Protein AF-0000000066324690 (afdb_homodimer)

Foldseek 3Di:
DVVLLVQLVVLLVVLVVQVVCLVPVCVPPFDPVLSVLLVVLSVLSNVLSVVSVVLVVVCVVQPPDVLSVVLNVLSVVLNCQQSVLSNVCSVVVPCVSVVSNVVSVVSNVVSVVSVVVCVVPRD/DVVLLVQLVVLLVVLVVQLVCLVPVCVVPFDPVLSVLLVVLSVLSNVLSVVSVVLVVVCVVQPPDVLSVVLNVLSVVLNCQQSVLSVVCSVVVPCVSVVSNVVSVVSNVVSVVSVVVCVVPRD

Solvent-accessible surface area (backbone atoms only — not comparable to full-atom values): 11685 Å² total; per-residue (Å²): 69,64,67,35,42,36,51,14,27,51,37,37,31,48,24,52,51,52,42,49,39,46,67,67,66,37,54,90,71,54,61,67,73,34,51,51,40,32,49,52,18,31,50,55,28,33,55,48,14,55,44,24,38,52,40,15,55,47,35,57,73,45,67,89,50,63,59,45,55,50,21,40,52,31,35,51,50,11,37,51,34,23,22,45,27,28,46,53,24,36,78,68,66,46,68,75,39,57,70,44,25,59,58,8,50,49,28,38,53,52,17,53,51,39,47,54,52,49,46,71,72,73,104,74,69,67,36,41,51,51,14,51,52,39,35,53,46,24,52,53,51,40,49,39,46,66,66,67,36,56,91,70,53,60,67,72,35,52,50,40,33,49,51,17,30,50,55,27,34,56,48,14,55,44,25,39,53,38,17,54,48,36,55,72,43,69,88,49,62,61,46,56,50,23,40,52,33,35,53,49,11,38,50,34,23,22,45,28,28,44,51,23,36,77,68,67,46,67,75,40,57,70,43,26,59,57,8,50,49,28,39,39,52,17,28,50,41,47,31,51,48,42,68,74,72,94

Radius of gyration: 18.25 Å; Cα contacts (8 Å, |Δi|>4): 338; chains: 2; bounding box: 44×53×44 Å

Structure (mmCIF, N/CA/C/O backbone):
data_AF-0000000066324690-model_v1
#
loop_
_entity.id
_entity.type
_entity.pdbx_description
1 polymer 'UPF0382 membrane protein YwdK'
#
loop_
_atom_site.group_PDB
_atom_site.id
_atom_site.type_symbol
_atom_site.label_atom_id
_atom_site.label_alt_id
_atom_site.label_comp_id
_atom_site.label_asym_id
_atom_site.label_entity_id
_atom_site.label_seq_id
_atom_site.pdbx_PDB_ins_code
_atom_site.Cartn_x
_atom_site.Cartn_y
_atom_site.Cartn_z
_atom_site.occupancy
_atom_site.B_iso_or_equiv
_atom_site.auth_seq_id
_atom_site.auth_comp_id
_atom_site.auth_asy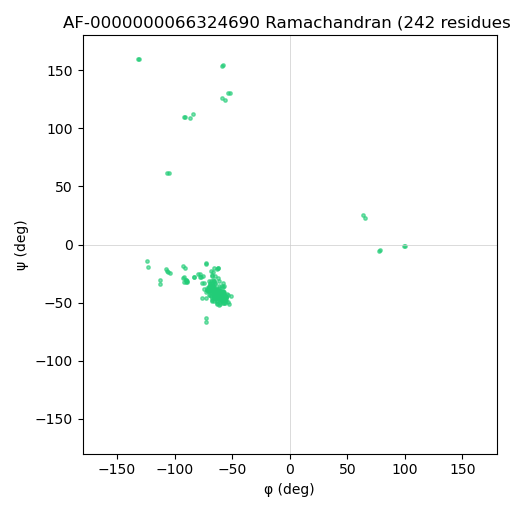m_id
_atom_site.auth_atom_id
_atom_site.pdbx_PDB_model_num
ATOM 1 N N . MET A 1 1 ? -1.764 -16.609 -9.453 1 83.69 1 MET A N 1
ATOM 2 C CA . MET A 1 1 ? -2.947 -16.25 -10.234 1 83.69 1 MET A CA 1
ATOM 3 C C . MET A 1 1 ? -2.885 -14.805 -10.68 1 83.69 1 MET A C 1
ATOM 5 O O . MET A 1 1 ? -2.676 -13.906 -9.867 1 83.69 1 MET A O 1
ATOM 9 N N . LYS A 1 2 ? -3.082 -14.555 -11.844 1 93.69 2 LYS A N 1
ATOM 10 C CA . LYS A 1 2 ? -2.973 -13.281 -12.555 1 93.69 2 LYS A CA 1
ATOM 11 C C . LYS A 1 2 ? -3.998 -12.273 -12.039 1 93.69 2 LYS A C 1
ATOM 13 O O . LYS A 1 2 ? -3.688 -11.094 -11.875 1 93.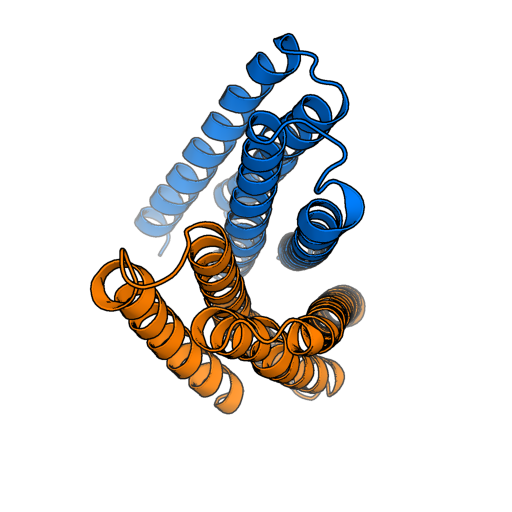69 2 LYS A O 1
ATOM 18 N N . VAL A 1 3 ? -5.211 -12.734 -11.797 1 96.5 3 VAL A N 1
ATOM 19 C CA . VAL A 1 3 ? -6.32 -11.844 -11.469 1 96.5 3 VAL A CA 1
ATOM 20 C C . VAL A 1 3 ? -6.039 -11.148 -10.141 1 96.5 3 VAL A C 1
ATOM 22 O O . VAL A 1 3 ? -6.309 -9.953 -9.992 1 96.5 3 VAL A O 1
ATOM 25 N N . PHE A 1 4 ? -5.461 -11.82 -9.203 1 97.62 4 PHE A N 1
ATOM 26 C CA . PHE A 1 4 ? -5.242 -11.227 -7.887 1 97.62 4 PHE A CA 1
ATOM 27 C C . PHE A 1 4 ? -4.02 -10.32 -7.898 1 97.62 4 PHE A C 1
ATOM 29 O O . PHE A 1 4 ? -3.922 -9.391 -7.094 1 97.62 4 PHE A O 1
ATOM 36 N N . ILE A 1 5 ? -3.059 -10.531 -8.773 1 97.44 5 ILE A N 1
ATOM 37 C CA . ILE A 1 5 ? -1.982 -9.562 -8.969 1 97.44 5 ILE A CA 1
ATOM 38 C C . ILE A 1 5 ? -2.553 -8.258 -9.508 1 97.44 5 ILE A C 1
ATOM 40 O O . ILE A 1 5 ? -2.236 -7.18 -9.008 1 97.44 5 ILE A O 1
ATOM 44 N N . ILE A 1 6 ? -3.41 -8.367 -10.438 1 98.31 6 ILE A N 1
ATOM 45 C CA . ILE A 1 6 ? -4.008 -7.199 -11.078 1 98.31 6 ILE A CA 1
ATOM 46 C C . ILE A 1 6 ? -4.895 -6.461 -10.07 1 98.31 6 ILE A C 1
ATOM 48 O O . ILE A 1 6 ? -4.793 -5.242 -9.922 1 98.31 6 ILE A O 1
ATOM 52 N N . LEU A 1 7 ? -5.703 -7.191 -9.398 1 98.56 7 LEU A N 1
ATOM 53 C CA . LEU A 1 7 ? -6.566 -6.574 -8.391 1 98.56 7 LEU A CA 1
ATOM 54 C C . LEU A 1 7 ? -5.738 -5.938 -7.281 1 98.56 7 LEU A C 1
ATOM 56 O O . LEU A 1 7 ? -6.074 -4.855 -6.793 1 98.56 7 LEU A O 1
ATOM 60 N N . GLY A 1 8 ? -4.66 -6.633 -6.863 1 98.75 8 GLY A N 1
ATOM 61 C CA . GLY A 1 8 ? -3.779 -6.043 -5.867 1 98.75 8 GLY A CA 1
ATOM 62 C C . GLY A 1 8 ? -3.191 -4.715 -6.301 1 98.75 8 GLY A C 1
ATOM 63 O O . GLY A 1 8 ? -3.246 -3.732 -5.559 1 98.75 8 GLY A O 1
ATOM 64 N N . ALA A 1 9 ? -2.758 -4.676 -7.484 1 98.62 9 ALA A N 1
ATOM 65 C CA . ALA A 1 9 ? -2.117 -3.469 -8.008 1 98.62 9 ALA A CA 1
ATOM 66 C C . ALA A 1 9 ? -3.131 -2.346 -8.195 1 98.62 9 ALA A C 1
ATOM 68 O O . ALA A 1 9 ? -2.85 -1.187 -7.879 1 98.62 9 ALA A O 1
ATOM 69 N N . ILE A 1 10 ? -4.273 -2.645 -8.719 1 98.69 10 ILE A N 1
ATOM 70 C CA . ILE A 1 10 ? -5.32 -1.646 -8.914 1 98.69 10 ILE A CA 1
ATOM 71 C C . ILE A 1 10 ? -5.746 -1.077 -7.562 1 98.69 10 ILE A C 1
ATOM 73 O O . ILE A 1 10 ? -5.906 0.137 -7.418 1 98.69 10 ILE A O 1
ATOM 77 N N . ASN A 1 11 ? -5.898 -1.939 -6.633 1 98.88 11 ASN A N 1
ATOM 78 C CA . ASN A 1 11 ? -6.336 -1.472 -5.32 1 98.88 11 ASN A CA 1
ATOM 79 C C . ASN A 1 11 ? -5.238 -0.678 -4.613 1 98.88 11 ASN A C 1
ATOM 81 O O . ASN A 1 11 ? -5.523 0.278 -3.893 1 98.88 11 ASN A O 1
ATOM 85 N N . ALA A 1 12 ? -3.99 -1.063 -4.762 1 98.75 12 ALA A N 1
ATOM 86 C CA . ALA A 1 12 ? -2.904 -0.255 -4.219 1 98.75 12 ALA A CA 1
ATOM 87 C C . ALA A 1 12 ? -2.879 1.133 -4.852 1 98.75 12 ALA A C 1
ATOM 89 O O . ALA A 1 12 ? -2.73 2.139 -4.152 1 98.75 12 ALA A O 1
ATOM 90 N N . LEU A 1 13 ? -3.09 1.158 -6.176 1 98.38 13 LEU A N 1
ATOM 91 C CA . LEU A 1 13 ? -3.193 2.408 -6.918 1 98.38 13 LEU A CA 1
ATOM 92 C C . LEU A 1 13 ? -4.328 3.271 -6.375 1 98.38 13 LEU A C 1
ATOM 94 O O . LEU A 1 13 ? -4.129 4.457 -6.094 1 98.38 13 LEU A O 1
ATOM 98 N N . LEU A 1 14 ? -5.434 2.707 -6.215 1 98.62 14 LEU A N 1
ATOM 99 C CA . LEU A 1 14 ? -6.605 3.428 -5.727 1 98.62 14 LEU A CA 1
ATOM 100 C C . LEU A 1 14 ? -6.383 3.918 -4.297 1 98.62 14 LEU A C 1
ATOM 102 O O . LEU A 1 14 ? -6.777 5.035 -3.953 1 98.62 14 LEU A O 1
ATOM 106 N N . ALA A 1 15 ? -5.762 3.057 -3.441 1 98.75 15 ALA A N 1
ATOM 107 C CA . ALA A 1 15 ? -5.5 3.449 -2.059 1 98.75 15 ALA A CA 1
ATOM 108 C C . ALA A 1 15 ? -4.59 4.672 -1.997 1 98.75 15 ALA A C 1
ATOM 110 O O . ALA A 1 15 ? -4.805 5.574 -1.182 1 98.75 15 ALA A O 1
ATOM 111 N N . VAL A 1 16 ? -3.617 4.668 -2.908 1 98.5 16 VAL A N 1
ATOM 112 C CA . VAL A 1 16 ? -2.732 5.828 -2.959 1 98.5 16 VAL A CA 1
ATOM 113 C C . VAL A 1 16 ? -3.521 7.062 -3.389 1 98.5 16 VAL A C 1
ATOM 115 O O . VAL A 1 16 ? -3.418 8.117 -2.762 1 98.5 16 VAL A O 1
ATOM 118 N N . GLY A 1 17 ? -4.258 6.949 -4.406 1 97.94 17 GLY A N 1
ATOM 119 C CA . GLY A 1 17 ? -5.051 8.062 -4.898 1 97.94 17 GLY A CA 1
ATOM 120 C C . GLY A 1 17 ? -6.059 8.57 -3.883 1 97.94 17 GLY A C 1
ATOM 121 O O . GLY A 1 17 ? -6.191 9.781 -3.682 1 97.94 17 GLY A O 1
ATOM 122 N N . LEU A 1 18 ? -6.762 7.691 -3.264 1 98.25 18 LEU A N 1
ATOM 123 C CA . LEU A 1 18 ? -7.766 8.062 -2.271 1 98.25 18 LEU A CA 1
ATOM 124 C C . LEU A 1 18 ? -7.109 8.625 -1.016 1 98.25 18 LEU A C 1
ATOM 126 O O . LEU A 1 18 ? -7.68 9.484 -0.343 1 98.25 18 LEU A O 1
ATOM 130 N N . GLY A 1 19 ? -5.949 8.094 -0.725 1 97.19 19 GLY A N 1
ATOM 131 C CA . GLY A 1 19 ? -5.188 8.711 0.349 1 97.19 19 GLY A CA 1
ATOM 132 C C . GLY A 1 19 ? -4.84 10.164 0.078 1 97.19 19 GLY A C 1
ATOM 133 O O . GLY A 1 19 ? -4.984 11.016 0.956 1 97.19 19 GLY A O 1
ATOM 134 N N . ALA A 1 20 ? -4.379 10.438 -1.127 1 94.81 20 ALA A N 1
ATOM 135 C CA . ALA A 1 20 ? -4.066 11.805 -1.529 1 94.81 20 ALA A CA 1
ATOM 136 C C . ALA A 1 20 ? -5.312 12.688 -1.498 1 94.81 20 ALA A C 1
ATOM 138 O O . ALA A 1 20 ? -5.262 13.828 -1.049 1 94.81 20 ALA A O 1
ATOM 139 N N . PHE A 1 21 ? -6.367 12.148 -1.974 1 96.25 21 PHE A N 1
ATOM 140 C CA . PHE A 1 21 ? -7.629 12.883 -1.96 1 96.25 21 PHE A CA 1
ATOM 141 C C . PHE A 1 21 ? -8.039 13.227 -0.534 1 96.25 21 PHE A C 1
ATOM 143 O O . PHE A 1 21 ? -8.555 14.32 -0.279 1 96.25 21 PHE A O 1
ATOM 150 N N . GLY A 1 22 ? -7.883 12.305 0.37 1 94.56 22 GLY A N 1
ATOM 151 C CA . GLY A 1 22 ? -8.141 12.594 1.771 1 94.56 22 GLY A CA 1
ATOM 152 C C . GLY A 1 22 ? -7.273 13.703 2.326 1 94.56 22 GLY A C 1
ATOM 153 O O . GLY A 1 22 ? -7.773 14.633 2.961 1 94.56 22 GLY A O 1
ATOM 154 N N . ALA A 1 23 ? -6.039 13.703 2.037 1 91.56 23 ALA A N 1
ATOM 155 C CA . ALA A 1 23 ? -5.055 14.617 2.611 1 91.56 23 ALA A CA 1
ATOM 156 C C . ALA A 1 23 ? -5.164 16 1.983 1 91.56 23 ALA A C 1
ATOM 158 O O . ALA A 1 23 ? -4.973 17.016 2.662 1 91.56 23 ALA A O 1
ATOM 159 N N . HIS A 1 24 ? -5.523 16.062 0.688 1 90.75 24 HIS A N 1
ATOM 160 C CA . HIS A 1 24 ? -5.512 17.344 -0.014 1 90.75 24 HIS A CA 1
ATOM 161 C C . HIS A 1 24 ? -6.922 17.781 -0.386 1 90.75 24 HIS A C 1
ATOM 163 O O . HIS A 1 24 ? -7.199 18.984 -0.494 1 90.75 24 HIS A O 1
ATOM 169 N N . GLY A 1 25 ? -7.688 16.891 -0.604 1 91.94 25 GLY A N 1
ATOM 170 C CA . GLY A 1 25 ? -9.008 17.203 -1.116 1 91.94 25 GLY A CA 1
ATOM 171 C C . GLY A 1 25 ? -10.047 17.375 -0.023 1 91.94 25 GLY A C 1
ATOM 172 O O . GLY A 1 25 ? -10.961 18.203 -0.153 1 91.94 25 GLY A O 1
ATOM 173 N N . LEU A 1 26 ? -9.922 16.656 1.086 1 94.44 26 LEU A N 1
ATOM 174 C CA . LEU A 1 26 ? -10.969 16.641 2.104 1 94.44 26 LEU A CA 1
ATOM 175 C C . LEU A 1 26 ? -10.547 17.453 3.324 1 94.44 26 LEU A C 1
ATOM 177 O O . LEU A 1 26 ? -11.391 17.828 4.145 1 94.44 26 LEU A O 1
ATOM 181 N N . GLU A 1 27 ? -9.227 17.562 3.424 1 91.12 27 GLU A N 1
ATOM 182 C CA . GLU A 1 27 ? -8.727 18.281 4.594 1 91.12 27 GLU A CA 1
ATOM 183 C C . GLU A 1 27 ? -9.375 19.672 4.699 1 91.12 27 GLU A C 1
ATOM 185 O O . GLU A 1 27 ? -9.398 20.422 3.727 1 91.12 27 GLU A O 1
ATOM 190 N N . GLY A 1 28 ? -9.883 20 5.887 1 91.69 28 GLY A N 1
ATOM 191 C CA . GLY A 1 28 ? -10.523 21.297 6.105 1 91.69 28 GLY A CA 1
ATOM 192 C C . GLY A 1 28 ? -11.938 21.359 5.555 1 91.69 28 GLY A C 1
ATOM 193 O O . GLY A 1 28 ? -12.641 22.359 5.762 1 91.69 28 GLY A O 1
ATOM 194 N N . LYS A 1 29 ? -12.391 20.375 4.914 1 96.25 29 LYS A N 1
ATOM 195 C CA . LYS A 1 29 ? -13.703 20.406 4.273 1 96.25 29 LYS A CA 1
ATOM 196 C C . LYS A 1 29 ? -14.703 19.531 5.031 1 96.25 29 LYS A C 1
ATOM 198 O O . LYS A 1 29 ? -15.914 19.688 4.859 1 96.25 29 LYS A O 1
ATOM 203 N N . ILE A 1 30 ? -14.219 18.625 5.777 1 95.56 30 ILE A N 1
ATOM 204 C CA . ILE A 1 30 ? -15.07 17.797 6.625 1 95.56 30 ILE A CA 1
ATOM 205 C C . ILE A 1 30 ? -14.492 17.75 8.039 1 95.56 30 ILE A C 1
ATOM 207 O O . ILE A 1 30 ? -13.32 18.047 8.25 1 95.56 30 ILE A O 1
ATOM 211 N N . PRO A 1 31 ? -15.383 17.391 9.008 1 96.31 31 PRO A N 1
ATOM 212 C CA . PRO A 1 31 ? -14.891 17.312 10.383 1 96.31 31 PRO A CA 1
ATOM 213 C C . PRO A 1 31 ? -13.742 16.328 10.547 1 96.31 31 PRO A C 1
ATOM 215 O O . PRO A 1 31 ? -13.688 15.312 9.844 1 96.31 31 PRO A O 1
ATOM 218 N N . ASP A 1 32 ? -12.844 16.516 11.547 1 94.19 32 ASP A N 1
ATOM 219 C CA . ASP A 1 32 ? -11.633 15.727 11.773 1 94.19 32 ASP A CA 1
ATOM 220 C C . ASP A 1 32 ? -11.977 14.258 12.039 1 94.19 32 ASP A C 1
ATOM 222 O O . ASP A 1 32 ? -11.242 13.359 11.625 1 94.19 32 ASP A O 1
ATOM 226 N N . LYS A 1 33 ? -13.023 14.062 12.805 1 95.06 33 LYS A N 1
ATOM 227 C CA . LYS A 1 33 ? -13.43 12.695 13.102 1 95.06 33 LYS A CA 1
ATOM 228 C C . LYS A 1 33 ? -13.648 11.891 11.82 1 95.06 33 LYS A C 1
ATOM 230 O O . LYS A 1 33 ? -13.211 10.742 11.719 1 95.06 33 LYS A O 1
ATOM 235 N N . TYR A 1 34 ? -14.273 12.438 10.82 1 96.31 34 TYR A N 1
ATOM 236 C CA . TYR A 1 34 ? -14.578 11.742 9.57 1 96.31 34 TYR A CA 1
ATOM 237 C C . TYR A 1 34 ? -13.344 11.648 8.68 1 96.31 34 TYR A C 1
ATOM 239 O O . TYR A 1 34 ? -13.203 10.711 7.895 1 96.31 34 TYR A O 1
ATOM 247 N N . LEU A 1 35 ? -12.469 12.602 8.836 1 96.19 35 LEU A N 1
ATOM 248 C CA . LEU A 1 35 ? -11.195 12.484 8.148 1 96.19 35 LEU A CA 1
ATOM 249 C C . LEU A 1 35 ? -10.406 11.289 8.664 1 96.19 35 LEU A C 1
ATOM 251 O O . LEU A 1 35 ? -9.766 10.578 7.883 1 96.19 35 LEU A O 1
ATOM 255 N N . GLN A 1 36 ? -10.43 11.078 9.938 1 96 36 GLN A N 1
ATOM 256 C CA . GLN A 1 36 ? -9.773 9.914 10.523 1 96 36 GLN A CA 1
ATOM 257 C C . GLN A 1 36 ? -10.414 8.617 10.031 1 96 36 GLN A C 1
ATOM 259 O O . GLN A 1 36 ? -9.711 7.629 9.789 1 96 36 GLN A O 1
ATOM 264 N N . VAL A 1 37 ? -11.703 8.664 9.93 1 97.31 37 VAL A N 1
ATOM 265 C CA . VAL A 1 37 ? -12.43 7.516 9.391 1 97.31 37 VAL A CA 1
ATOM 266 C C . VAL A 1 37 ? -11.969 7.234 7.965 1 97.31 37 VAL A C 1
ATOM 268 O O . VAL A 1 37 ? -11.719 6.082 7.602 1 97.31 37 VAL A O 1
ATOM 271 N N . TRP A 1 38 ? -11.859 8.25 7.152 1 98.06 38 TRP A N 1
ATOM 272 C CA . TRP A 1 38 ? -11.352 8.125 5.789 1 98.06 38 TRP A CA 1
ATOM 273 C C . TRP A 1 38 ? -9.969 7.488 5.777 1 98.06 38 TRP A C 1
ATOM 275 O O . TRP A 1 38 ? -9.711 6.555 5.02 1 98.06 38 TRP A O 1
ATOM 285 N N . HIS A 1 39 ? -9.086 7.918 6.66 1 97.44 39 HIS A N 1
ATOM 286 C CA . HIS A 1 39 ? -7.719 7.414 6.707 1 97.44 39 HIS A CA 1
ATOM 287 C C . HIS A 1 39 ? -7.688 5.949 7.133 1 97.44 39 HIS A C 1
ATOM 289 O O . HIS A 1 39 ? -6.867 5.172 6.637 1 97.44 39 HIS A O 1
ATOM 295 N N . THR A 1 40 ? -8.555 5.629 8.023 1 98.06 40 THR A N 1
ATOM 296 C CA . THR A 1 40 ? -8.672 4.223 8.383 1 98.06 40 THR A CA 1
ATOM 297 C C . THR A 1 40 ? -9.047 3.381 7.164 1 98.06 40 THR A C 1
ATOM 299 O O . THR A 1 40 ? -8.469 2.318 6.934 1 98.06 40 THR A O 1
ATOM 302 N N . GLY A 1 41 ? -10.016 3.908 6.438 1 98.44 41 GLY A N 1
ATOM 303 C CA . GLY A 1 41 ? -10.375 3.234 5.199 1 98.44 41 GLY A CA 1
ATOM 304 C C . GLY A 1 41 ? -9.203 3.047 4.258 1 98.44 41 GLY A C 1
ATOM 305 O O . GLY A 1 41 ? -8.992 1.956 3.725 1 98.44 41 GLY A O 1
ATOM 306 N N . VAL A 1 42 ? -8.445 4.031 4.086 1 98.62 42 VAL A N 1
ATOM 307 C CA . VAL A 1 42 ? -7.297 4.008 3.186 1 98.62 42 VAL A CA 1
ATOM 308 C C . VAL A 1 42 ? -6.27 2.994 3.689 1 98.62 42 VAL A C 1
ATOM 310 O O . VAL A 1 42 ? -5.707 2.229 2.902 1 98.62 42 VAL A O 1
ATOM 313 N N . GLN A 1 43 ? -6.023 2.951 4.949 1 98.25 43 GLN A N 1
ATOM 314 C CA . GLN A 1 43 ? -5.047 2.045 5.547 1 98.25 43 GLN A CA 1
ATOM 315 C C . GLN A 1 43 ? -5.426 0.587 5.297 1 98.25 43 GLN A C 1
ATOM 317 O O . GLN A 1 43 ? -4.605 -0.201 4.824 1 98.25 43 GLN A O 1
ATOM 322 N N . TYR A 1 44 ? -6.586 0.298 5.621 1 98.62 44 TYR A N 1
ATOM 323 C CA . TYR A 1 44 ? -7.008 -1.091 5.469 1 98.62 44 TYR A CA 1
ATOM 324 C C . TYR A 1 44 ? -7.129 -1.465 3.996 1 98.62 44 TYR A C 1
ATOM 326 O O . TYR A 1 44 ? -6.91 -2.619 3.623 1 98.62 44 TYR A O 1
ATOM 334 N N . HIS A 1 45 ? -7.547 -0.484 3.135 1 98.88 45 HIS A N 1
ATOM 335 C CA . HIS A 1 45 ? -7.516 -0.669 1.688 1 98.88 45 HIS A CA 1
ATOM 336 C C . HIS A 1 45 ? -6.133 -1.102 1.216 1 98.88 45 HIS A C 1
ATOM 338 O O . HIS A 1 45 ? -5.988 -2.135 0.559 1 98.88 45 HIS A O 1
ATOM 344 N N . MET A 1 46 ? -5.129 -0.411 1.597 1 98.75 46 MET A N 1
ATOM 345 C CA . MET A 1 46 ? -3.758 -0.693 1.183 1 98.75 46 MET A CA 1
ATOM 346 C C . MET A 1 46 ? -3.273 -2.014 1.771 1 98.75 46 MET A C 1
ATOM 348 O O . MET A 1 46 ? -2.656 -2.82 1.072 1 98.75 46 MET A O 1
ATOM 352 N N . TYR A 1 47 ? -3.514 -2.242 3.117 1 98.69 47 TYR A N 1
ATOM 353 C CA . TYR A 1 47 ? -3.111 -3.498 3.738 1 98.69 47 TYR A CA 1
ATOM 354 C C . TYR A 1 47 ? -3.621 -4.691 2.938 1 98.69 47 TYR A C 1
ATOM 356 O O . TYR A 1 47 ? -2.871 -5.637 2.676 1 98.69 47 TYR A O 1
ATOM 364 N N . HIS A 1 48 ? -4.766 -4.562 2.586 1 98.88 48 HIS A N 1
ATOM 365 C CA . HIS A 1 48 ? -5.363 -5.746 1.98 1 98.88 48 HIS A CA 1
ATOM 366 C C . HIS A 1 48 ? -5.16 -5.754 0.469 1 98.88 48 HIS A C 1
ATOM 368 O O . HIS A 1 48 ? -5.258 -6.805 -0.17 1 98.88 48 HIS A O 1
ATOM 374 N N . ALA A 1 49 ? -4.887 -4.574 -0.15 1 98.88 49 ALA A N 1
ATOM 375 C CA . ALA A 1 49 ? -4.336 -4.598 -1.503 1 98.88 49 ALA A CA 1
ATOM 376 C C . ALA A 1 49 ? -3.041 -5.402 -1.554 1 98.88 49 ALA A C 1
ATOM 378 O O . ALA A 1 49 ? -2.867 -6.258 -2.428 1 98.88 49 ALA A O 1
ATOM 379 N N . LEU A 1 50 ? -2.168 -5.188 -0.611 1 98.5 50 LEU A N 1
ATOM 380 C CA . LEU A 1 50 ? -0.929 -5.949 -0.505 1 98.5 50 LEU A CA 1
ATOM 381 C C . LEU A 1 50 ? -1.214 -7.406 -0.168 1 98.5 50 LEU A C 1
ATOM 383 O O . LEU A 1 50 ? -0.518 -8.305 -0.644 1 98.5 50 LEU A O 1
ATOM 387 N N . GLY A 1 51 ? -2.229 -7.59 0.66 1 98.62 51 GLY A N 1
ATOM 388 C CA . GLY A 1 51 ? -2.66 -8.945 0.951 1 98.62 51 GLY A CA 1
ATOM 389 C C . GLY A 1 51 ? -3.055 -9.727 -0.289 1 98.62 51 GLY A C 1
ATOM 390 O O . GLY A 1 51 ? -2.818 -10.938 -0.371 1 98.62 51 GLY A O 1
ATOM 391 N N . LEU A 1 52 ? -3.672 -9.086 -1.254 1 98.69 52 LEU A N 1
ATOM 392 C CA . LEU A 1 52 ? -4.062 -9.742 -2.496 1 98.69 52 LEU A CA 1
ATOM 393 C C . LEU A 1 52 ? -2.842 -10.273 -3.24 1 98.69 52 LEU A C 1
ATOM 395 O O . LEU A 1 52 ? -2.924 -11.281 -3.938 1 98.69 52 LEU A O 1
ATOM 399 N N . PHE A 1 53 ? -1.7 -9.648 -3.148 1 97.81 53 PHE A N 1
ATOM 400 C CA . PHE A 1 53 ? -0.48 -10.188 -3.74 1 97.81 53 PHE A CA 1
ATOM 401 C C . PHE A 1 53 ? -0.046 -11.461 -3.025 1 97.81 53 PHE A C 1
ATOM 403 O O . PHE A 1 53 ? 0.458 -12.391 -3.656 1 97.81 53 PHE A O 1
ATOM 410 N N . VAL A 1 54 ? -0.178 -11.461 -1.668 1 97.06 54 VAL A N 1
ATOM 411 C CA . VAL A 1 54 ? 0.111 -12.68 -0.922 1 97.06 54 VAL A CA 1
ATOM 412 C C . VAL A 1 54 ? -0.735 -13.828 -1.465 1 97.06 54 VAL A C 1
ATOM 414 O O . VAL A 1 54 ? -0.222 -14.922 -1.71 1 97.06 54 VAL A O 1
ATOM 417 N N . VAL A 1 55 ? -2.02 -13.547 -1.644 1 97.56 55 VAL A N 1
ATOM 418 C CA . VAL A 1 55 ? -2.93 -14.547 -2.193 1 97.56 55 VAL A CA 1
ATOM 419 C C . VAL A 1 55 ? -2.441 -14.992 -3.568 1 97.56 55 VAL A C 1
ATOM 421 O O . VAL A 1 55 ? -2.416 -16.188 -3.869 1 97.56 55 VAL A O 1
ATOM 424 N N . ALA A 1 56 ? -2.092 -14.055 -4.41 1 96.44 56 ALA A N 1
ATOM 425 C CA . ALA A 1 56 ? -1.653 -14.359 -5.77 1 96.44 56 ALA A CA 1
ATOM 426 C C . ALA A 1 56 ? -0.432 -15.273 -5.762 1 96.44 56 ALA A C 1
ATOM 428 O O . ALA A 1 56 ? -0.387 -16.266 -6.488 1 96.44 56 ALA A O 1
ATOM 429 N N . PHE A 1 57 ? 0.508 -14.969 -4.949 1 93.19 57 PHE A N 1
ATOM 430 C CA . PHE A 1 57 ? 1.741 -15.742 -4.914 1 93.19 57 PHE A CA 1
ATOM 431 C C . PHE A 1 57 ? 1.496 -17.125 -4.309 1 93.19 57 PHE A C 1
ATOM 433 O O . PHE A 1 57 ? 2.059 -18.109 -4.77 1 93.19 57 PHE A O 1
ATOM 440 N N . LEU A 1 58 ? 0.68 -17.141 -3.293 1 94.25 58 LEU A N 1
ATOM 441 C CA . LEU A 1 58 ? 0.327 -18.422 -2.695 1 94.25 58 LEU A CA 1
ATOM 442 C C . LEU A 1 58 ? -0.418 -19.297 -3.695 1 94.25 58 LEU A C 1
ATOM 444 O O . LEU A 1 58 ? -0.173 -20.5 -3.773 1 94.25 58 LEU A O 1
ATOM 448 N N . ALA A 1 59 ? -1.367 -18.719 -4.371 1 93.75 59 ALA A N 1
ATOM 449 C CA . ALA A 1 59 ? -2.121 -19.453 -5.379 1 93.75 59 ALA A CA 1
ATOM 450 C C . ALA A 1 59 ? -1.195 -20.031 -6.449 1 93.75 59 ALA A C 1
ATOM 452 O O . ALA A 1 59 ? -1.444 -21.109 -6.98 1 93.75 59 ALA A O 1
ATOM 453 N N . ASP A 1 60 ? -0.158 -19.328 -6.793 1 90.56 60 ASP A N 1
ATOM 454 C CA . ASP A 1 60 ? 0.832 -19.812 -7.754 1 90.56 60 ASP A CA 1
ATOM 455 C C . ASP A 1 60 ? 1.584 -21.016 -7.211 1 90.56 60 ASP A C 1
ATOM 457 O O . ASP A 1 60 ? 1.889 -21.953 -7.953 1 90.56 60 ASP A O 1
ATOM 461 N N . LYS A 1 61 ? 1.892 -20.969 -5.957 1 90.94 61 LYS A N 1
ATOM 462 C CA . LYS A 1 61 ? 2.615 -22.062 -5.309 1 90.94 61 LYS A CA 1
ATOM 463 C C . LYS A 1 61 ? 1.718 -23.281 -5.121 1 90.94 61 LYS A C 1
ATOM 465 O O . LYS A 1 61 ? 2.184 -24.422 -5.203 1 90.94 61 LYS A O 1
ATOM 470 N N . LEU A 1 62 ? 0.5 -23.031 -4.75 1 90.44 62 LEU A N 1
ATOM 471 C CA . LEU A 1 62 ? -0.457 -24.094 -4.457 1 90.44 62 LEU A CA 1
ATOM 472 C C . LEU A 1 62 ? -1.471 -24.234 -5.586 1 90.44 62 LEU A C 1
ATOM 474 O O . LEU A 1 62 ? -2.668 -24.016 -5.383 1 90.44 62 LEU A O 1
ATOM 478 N N . SER A 1 63 ? -1.059 -24.531 -6.727 1 83.19 63 SER A N 1
ATOM 479 C CA . SER A 1 63 ? -1.919 -24.594 -7.906 1 83.19 63 SER A CA 1
ATOM 480 C C . SER A 1 63 ? -3.078 -25.562 -7.684 1 83.19 63 SER A C 1
ATOM 482 O O . SER A 1 63 ? -2.881 -26.672 -7.184 1 83.19 63 SER A O 1
ATOM 484 N N . GLY A 1 64 ? -4.316 -25.062 -7.855 1 80.81 64 GLY A N 1
ATOM 485 C CA . GLY A 1 64 ? -5.465 -25.953 -7.848 1 80.81 64 GLY A CA 1
ATOM 486 C C . GLY A 1 64 ? -6.203 -25.969 -6.523 1 80.81 64 GLY A C 1
ATOM 487 O O . GLY A 1 64 ? -7.191 -26.688 -6.363 1 80.81 64 GLY A O 1
ATOM 488 N N . ILE A 1 65 ? -5.742 -25.25 -5.586 1 86.62 65 ILE A N 1
ATOM 489 C CA . ILE A 1 65 ? -6.422 -25.219 -4.297 1 86.62 65 ILE A CA 1
ATOM 490 C C . ILE A 1 65 ? -7.449 -24.094 -4.285 1 86.62 65 ILE A C 1
ATOM 492 O O . ILE A 1 65 ? -7.09 -22.922 -4.176 1 86.62 65 ILE A O 1
ATOM 496 N N . GLY A 1 66 ? -8.758 -24.422 -4.301 1 93.31 66 GLY A N 1
ATOM 497 C CA . GLY A 1 66 ? -9.852 -23.484 -4.441 1 93.31 66 GLY A CA 1
ATOM 498 C C . GLY A 1 66 ? -10 -22.562 -3.248 1 93.31 66 GLY A C 1
ATOM 499 O O . GLY A 1 66 ? -10.484 -21.438 -3.387 1 93.31 66 GLY A O 1
ATOM 500 N N . SER A 1 67 ? -9.523 -23.078 -2.115 1 95.19 67 SER A N 1
ATOM 501 C CA . SER A 1 67 ? -9.68 -22.281 -0.902 1 95.19 67 SER A CA 1
ATOM 502 C C . SER A 1 67 ? -8.844 -21.016 -0.962 1 95.19 67 SER A C 1
ATOM 504 O O . SER A 1 67 ? -9.219 -20 -0.382 1 95.19 67 SER A O 1
ATOM 506 N N . VAL A 1 68 ? -7.742 -21.062 -1.633 1 97.06 68 VAL A N 1
ATOM 507 C CA . VAL A 1 68 ? -6.902 -19.875 -1.751 1 97.06 68 VAL A CA 1
ATOM 508 C C . VAL A 1 68 ? -7.59 -18.844 -2.643 1 97.06 68 VAL A C 1
ATOM 510 O O . VAL A 1 68 ? -7.594 -17.656 -2.332 1 97.06 68 VAL A O 1
ATOM 513 N N . THR A 1 69 ? -8.211 -19.328 -3.705 1 96.94 69 THR A N 1
ATOM 514 C CA . THR A 1 69 ? -8.953 -18.438 -4.59 1 96.94 69 THR A CA 1
ATOM 515 C C . THR A 1 69 ? -10.133 -17.797 -3.855 1 96.94 69 THR A C 1
ATOM 517 O O . THR A 1 69 ? -10.383 -16.609 -3.988 1 96.94 69 THR A O 1
ATOM 520 N N . THR A 1 70 ? -10.773 -18.578 -3.125 1 98.12 70 THR A N 1
ATOM 521 C CA . THR A 1 70 ? -11.898 -18.078 -2.342 1 98.12 70 THR A CA 1
ATOM 522 C C . THR A 1 70 ? -11.43 -17.031 -1.336 1 98.12 70 THR A C 1
ATOM 524 O O . THR A 1 70 ? -12.094 -16 -1.146 1 98.12 70 THR A O 1
ATOM 527 N N . ALA A 1 71 ? -10.266 -17.266 -0.719 1 98.56 71 ALA A N 1
ATOM 528 C CA . ALA A 1 71 ? -9.695 -16.297 0.205 1 98.56 71 ALA A CA 1
ATOM 529 C C . ALA A 1 71 ? -9.445 -14.961 -0.492 1 98.56 71 ALA A C 1
ATOM 531 O O . ALA A 1 71 ? -9.703 -13.898 0.076 1 98.56 71 ALA A O 1
ATOM 532 N N . GLY A 1 72 ? -8.969 -15.023 -1.722 1 98.5 72 GLY A N 1
ATOM 533 C CA . GLY A 1 72 ? -8.719 -13.82 -2.488 1 98.5 72 GLY A CA 1
ATOM 534 C C . GLY A 1 72 ? -9.977 -13.016 -2.764 1 98.5 72 GLY A C 1
ATOM 535 O O . GLY A 1 72 ? -9.984 -11.789 -2.613 1 98.5 72 GLY A O 1
ATOM 536 N N . TRP A 1 73 ? -11.016 -13.648 -3.137 1 98.69 73 TRP A N 1
ATOM 537 C CA . TRP A 1 73 ? -12.273 -12.961 -3.436 1 98.69 73 TRP A CA 1
ATOM 538 C C . TRP A 1 73 ? -12.898 -12.398 -2.164 1 98.69 73 TRP A C 1
ATOM 540 O O . TRP A 1 73 ? -13.5 -11.32 -2.188 1 98.69 73 TRP A O 1
ATOM 550 N N . LEU A 1 74 ? -12.758 -13.125 -1.092 1 98.81 74 LEU A N 1
ATOM 551 C CA . LEU A 1 74 ? -13.242 -12.609 0.185 1 98.81 74 LEU A CA 1
ATOM 552 C C . LEU A 1 74 ? -12.461 -11.367 0.601 1 98.81 74 LEU A C 1
ATOM 554 O O . LEU A 1 74 ? -13.047 -10.406 1.106 1 98.81 74 LEU A O 1
ATOM 558 N N . MET A 1 75 ? -11.195 -11.469 0.384 1 98.81 75 MET A N 1
ATOM 559 C CA . MET A 1 75 ? -10.352 -10.312 0.703 1 98.81 75 MET A CA 1
ATOM 560 C C . MET A 1 75 ? -10.773 -9.094 -0.115 1 98.81 75 MET A C 1
ATOM 562 O O . MET A 1 75 ? -10.906 -7.996 0.425 1 98.81 75 MET A O 1
ATOM 566 N N . PHE A 1 76 ? -11.039 -9.32 -1.385 1 98.88 76 PHE A N 1
ATOM 567 C CA . PHE A 1 76 ? -11.477 -8.234 -2.25 1 98.88 76 PHE A CA 1
ATOM 568 C C . PHE A 1 76 ? -12.836 -7.707 -1.813 1 98.88 76 PHE A C 1
ATOM 570 O O . PHE A 1 76 ? -13.055 -6.492 -1.771 1 98.88 76 PHE A O 1
ATOM 577 N N . ALA A 1 77 ? -13.719 -8.578 -1.52 1 98.88 77 ALA A N 1
ATOM 578 C CA . ALA A 1 77 ? -15.023 -8.164 -1.002 1 98.88 77 ALA A CA 1
ATOM 579 C C . ALA A 1 77 ? -14.867 -7.344 0.275 1 98.88 77 ALA A C 1
ATOM 581 O O . ALA A 1 77 ? -15.586 -6.363 0.477 1 98.88 77 ALA A O 1
ATOM 582 N N . GLY A 1 78 ? -13.961 -7.773 1.17 1 98.88 78 GLY A N 1
ATOM 583 C CA . GLY A 1 78 ? -13.656 -7.02 2.375 1 98.88 78 GLY A CA 1
ATOM 584 C C . GLY A 1 78 ? -13.195 -5.602 2.094 1 98.88 78 GLY A C 1
ATOM 585 O O . GLY A 1 78 ? -13.594 -4.664 2.785 1 98.88 78 GLY A O 1
ATOM 586 N N . ILE A 1 79 ? -12.375 -5.434 1.074 1 98.94 79 ILE A N 1
ATOM 587 C CA . ILE A 1 79 ? -11.914 -4.102 0.689 1 98.94 79 ILE A CA 1
ATOM 588 C C . ILE A 1 79 ? -13.117 -3.23 0.322 1 98.94 79 ILE A C 1
ATOM 590 O O . ILE A 1 79 ? -13.234 -2.098 0.794 1 98.94 79 ILE A O 1
ATOM 594 N N . VAL A 1 80 ? -13.992 -3.732 -0.474 1 98.81 80 VAL A N 1
ATOM 595 C CA . VAL A 1 80 ? -15.133 -2.971 -0.963 1 98.81 80 VAL A CA 1
ATOM 596 C C . VAL A 1 80 ? -16.062 -2.637 0.198 1 98.81 80 VAL A C 1
ATOM 598 O O . VAL A 1 80 ? -16.453 -1.48 0.374 1 98.81 80 VAL A O 1
ATOM 601 N N . LEU A 1 81 ? -16.328 -3.611 1.008 1 98.56 81 LEU A N 1
ATOM 602 C CA . LEU A 1 81 ? -17.312 -3.424 2.07 1 98.56 81 LEU A CA 1
ATOM 603 C C . LEU A 1 81 ? -16.719 -2.604 3.215 1 98.56 81 LEU A C 1
ATOM 605 O O . LEU A 1 81 ? -17.391 -1.714 3.75 1 98.56 81 LEU A O 1
ATOM 609 N N . PHE A 1 82 ? -15.516 -2.881 3.674 1 98.69 82 PHE A N 1
ATOM 610 C CA . PHE A 1 82 ? -14.891 -2.199 4.805 1 98.69 82 PHE A CA 1
ATOM 611 C C . PHE A 1 82 ? -14.461 -0.79 4.418 1 98.69 82 PHE A C 1
ATOM 613 O O . PHE A 1 82 ? -15.016 0.192 4.918 1 98.69 82 PHE A O 1
ATOM 620 N N . SER A 1 83 ? -13.531 -0.67 3.479 1 98.75 83 SER A N 1
ATOM 621 C CA . SER A 1 83 ? -12.984 0.625 3.086 1 98.75 83 SER A CA 1
ATOM 622 C C . SER A 1 83 ? -14 1.439 2.297 1 98.75 83 SER A C 1
ATOM 624 O O . SER A 1 83 ? -14.117 2.652 2.486 1 98.75 83 SER A O 1
ATOM 626 N N . GLY A 1 84 ? -14.766 0.768 1.412 1 98.31 84 GLY A N 1
ATOM 627 C CA . GLY A 1 84 ? -15.789 1.477 0.663 1 98.31 84 GLY A CA 1
ATOM 628 C C . GLY A 1 84 ? -16.812 2.162 1.55 1 98.31 84 GLY A C 1
ATOM 629 O O . GLY A 1 84 ? -17.156 3.326 1.326 1 98.31 84 GLY A O 1
ATOM 630 N N . SER A 1 85 ? -17.297 1.423 2.566 1 98.31 85 SER A N 1
ATOM 631 C CA . SER A 1 85 ? -18.297 2.006 3.457 1 98.31 85 SER A CA 1
ATOM 632 C C . SER A 1 85 ? -17.719 3.17 4.25 1 98.31 85 SER A C 1
ATOM 634 O O . SER A 1 85 ? -18.406 4.152 4.52 1 98.31 85 SER A O 1
ATOM 636 N N . LEU A 1 86 ? -16.453 3.119 4.602 1 98.44 86 LEU A N 1
ATOM 637 C CA . LEU A 1 86 ? -15.836 4.199 5.363 1 98.44 86 LEU A CA 1
ATOM 638 C C . LEU A 1 86 ? -15.648 5.438 4.492 1 98.44 86 LEU A C 1
ATOM 640 O O . LEU A 1 86 ? -15.781 6.566 4.977 1 98.44 86 LEU A O 1
ATOM 644 N N . TYR A 1 87 ? -15.305 5.238 3.207 1 98.5 87 TYR A N 1
ATOM 645 C CA . TYR A 1 87 ? -15.203 6.379 2.305 1 98.5 87 TYR A CA 1
ATOM 646 C C . TYR A 1 87 ? -16.547 7.105 2.189 1 98.5 87 TYR A C 1
ATOM 648 O O . TYR A 1 87 ? -16.609 8.328 2.336 1 98.5 87 TYR A O 1
ATOM 656 N N . ILE A 1 88 ? -17.547 6.316 1.915 1 97.94 88 ILE A N 1
ATOM 657 C CA . ILE A 1 88 ? -18.875 6.906 1.728 1 97.94 88 ILE A CA 1
ATOM 658 C C . ILE A 1 88 ? -19.328 7.547 3.031 1 97.94 88 ILE A C 1
ATOM 660 O O . ILE A 1 88 ? -19.875 8.656 3.027 1 97.94 88 ILE A O 1
ATOM 664 N N . LEU A 1 89 ? -19.172 6.875 4.172 1 97.5 89 LEU A N 1
ATOM 665 C CA . LEU A 1 89 ? -19.531 7.406 5.48 1 97.5 89 LEU A CA 1
ATOM 666 C C . LEU A 1 89 ? -18.828 8.734 5.738 1 97.5 89 LEU A C 1
ATOM 668 O O . LEU A 1 89 ? -19.453 9.688 6.223 1 97.5 89 LEU A O 1
ATOM 672 N N . SER A 1 90 ? -17.562 8.812 5.438 1 97.62 90 SER A N 1
ATOM 673 C CA . SER A 1 90 ? -16.766 10 5.723 1 97.62 90 SER A CA 1
ATOM 674 C C . SER A 1 90 ? -17.312 11.219 4.977 1 97.62 90 SER A C 1
ATOM 676 O O . SER A 1 90 ? -17.438 12.297 5.555 1 97.62 90 SER A O 1
ATOM 678 N N . VAL A 1 91 ? -17.75 11.117 3.756 1 97.31 91 VAL A N 1
ATOM 679 C CA . VAL A 1 91 ? -18.125 12.273 2.938 1 97.31 91 VAL A CA 1
ATOM 680 C C . VAL A 1 91 ? -19.594 12.586 3.139 1 97.31 91 VAL A C 1
ATOM 682 O O . VAL A 1 91 ? -20.016 13.75 3.033 1 97.31 91 VAL A O 1
ATOM 685 N N . THR A 1 92 ? -20.406 11.602 3.377 1 96.94 92 THR A N 1
ATOM 686 C CA . THR A 1 92 ? -21.844 11.828 3.498 1 96.94 92 THR A CA 1
ATOM 687 C C . THR A 1 92 ? -22.234 12.078 4.953 1 96.94 92 THR A C 1
ATOM 689 O O . THR A 1 92 ? -23.281 12.664 5.23 1 96.94 92 THR A O 1
ATOM 692 N N . GLN A 1 93 ? -21.438 11.5 5.891 1 95.69 93 GLN A N 1
ATOM 693 C CA . GLN A 1 93 ? -21.656 11.578 7.332 1 95.69 93 GLN A CA 1
ATOM 694 C C . GLN A 1 93 ? -22.969 10.891 7.73 1 95.69 93 GLN A C 1
ATOM 696 O O . GLN A 1 93 ? -23.594 11.266 8.727 1 95.69 93 GLN A O 1
ATOM 701 N N . ILE A 1 94 ? -23.359 9.945 6.867 1 94.56 94 ILE A N 1
ATOM 702 C CA . ILE A 1 94 ? -24.516 9.094 7.16 1 94.56 94 ILE A CA 1
ATOM 703 C C . ILE A 1 94 ? -24.062 7.895 7.988 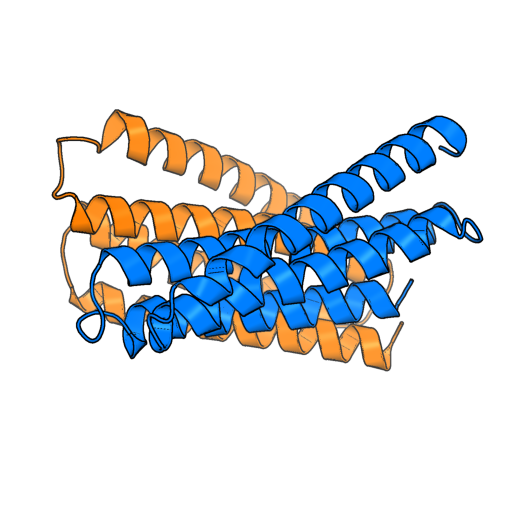1 94.56 94 ILE A C 1
ATOM 705 O O . ILE A 1 94 ? -23.453 6.957 7.465 1 94.56 94 ILE A O 1
ATOM 709 N N . SER A 1 95 ? -24.406 7.812 9.273 1 91.31 95 SER A N 1
ATOM 710 C CA . SER A 1 95 ? -23.844 6.918 10.281 1 91.31 95 SER A CA 1
ATOM 711 C C . SER A 1 95 ? -24.25 5.473 10.031 1 91.31 95 SER A C 1
ATOM 713 O O . SER A 1 95 ? -23.531 4.539 10.375 1 91.31 95 SER A O 1
ATOM 715 N N . ILE A 1 96 ? -25.406 5.262 9.484 1 91.06 96 ILE A N 1
ATOM 716 C CA . ILE A 1 96 ? -25.922 3.908 9.297 1 91.06 96 ILE A CA 1
ATOM 717 C C . ILE A 1 96 ? -25 3.135 8.359 1 91.06 96 ILE A C 1
ATOM 719 O O . ILE A 1 96 ? -24.953 1.901 8.391 1 91.06 96 ILE A O 1
ATOM 723 N N . LEU A 1 97 ? -24.203 3.748 7.574 1 91.31 97 LEU A N 1
ATOM 724 C CA . LEU A 1 97 ? -23.234 3.1 6.695 1 91.31 97 LEU A CA 1
ATOM 725 C C . LEU A 1 97 ? -22.141 2.412 7.504 1 91.31 97 LEU A C 1
ATOM 727 O O . LEU A 1 97 ? -21.484 1.486 7.012 1 91.31 97 LEU A O 1
ATOM 731 N N . GLY A 1 98 ? -21.953 2.855 8.664 1 91.19 98 GLY A N 1
ATOM 732 C CA . GLY A 1 98 ? -20.984 2.23 9.555 1 91.19 98 GLY A CA 1
ATOM 733 C C . GLY A 1 98 ? -21.328 0.792 9.891 1 91.19 98 GLY A C 1
ATOM 734 O O . GLY A 1 98 ? -20.453 0.013 10.281 1 91.19 98 GLY A O 1
ATOM 735 N N . ALA A 1 99 ? -22.594 0.452 9.711 1 94.81 99 ALA A N 1
ATOM 736 C CA . ALA A 1 99 ? -23.047 -0.905 10.016 1 94.81 99 ALA A CA 1
ATOM 737 C C . ALA A 1 99 ? -22.531 -1.897 8.977 1 94.81 99 ALA A C 1
ATOM 739 O O . ALA A 1 99 ? -22.469 -3.102 9.234 1 94.81 99 ALA A O 1
ATOM 740 N N . ILE A 1 100 ? -22.094 -1.446 7.879 1 97.38 100 ILE A N 1
ATOM 741 C CA . ILE A 1 100 ? -21.594 -2.27 6.785 1 97.38 100 ILE A CA 1
ATOM 742 C C . ILE A 1 100 ? -20.125 -2.629 7.035 1 97.38 100 ILE A C 1
ATOM 744 O O . ILE A 1 100 ? -19.672 -3.707 6.645 1 97.38 100 ILE A O 1
ATOM 748 N N . THR A 1 101 ? -19.406 -1.818 7.723 1 98 101 THR A N 1
ATOM 749 C CA . THR A 1 101 ? -17.969 -1.908 7.891 1 98 101 THR A CA 1
ATOM 750 C C . THR A 1 101 ? -17.578 -3.209 8.594 1 98 101 THR A C 1
ATOM 752 O O . THR A 1 101 ? -16.672 -3.91 8.156 1 98 101 THR A O 1
ATOM 755 N N . PRO A 1 102 ? -18.281 -3.619 9.656 1 98.19 102 PRO A N 1
ATOM 756 C CA . PRO A 1 102 ? -17.906 -4.867 10.32 1 98.19 102 PRO A CA 1
ATOM 757 C C . PRO A 1 102 ? -18.031 -6.086 9.406 1 98.19 102 PRO A C 1
ATOM 759 O O . PRO A 1 102 ? -17.266 -7.047 9.547 1 98.19 102 PRO A O 1
ATOM 762 N N . LEU A 1 103 ? -18.938 -6.043 8.438 1 98.31 103 LEU A N 1
ATOM 763 C CA . LEU A 1 103 ? -19.047 -7.129 7.469 1 98.31 103 LEU A CA 1
ATOM 764 C C . LEU A 1 103 ? -17.766 -7.25 6.648 1 98.31 103 LEU A C 1
ATOM 766 O O . LEU A 1 103 ? -17.297 -8.359 6.379 1 98.31 103 LEU A O 1
ATOM 770 N N . GLY A 1 104 ? -17.25 -6.172 6.25 1 98.62 104 GLY A N 1
ATOM 771 C CA . GLY A 1 104 ? -15.953 -6.184 5.574 1 98.62 104 GLY A CA 1
ATOM 772 C C . GLY A 1 104 ? -14.828 -6.703 6.441 1 98.62 104 GLY A C 1
ATOM 773 O O . GLY A 1 104 ? -13.992 -7.48 5.984 1 98.62 104 GLY A O 1
ATOM 774 N N . GLY A 1 105 ? -14.852 -6.281 7.676 1 98.69 105 GLY A N 1
ATOM 775 C CA . GLY A 1 105 ? -13.867 -6.781 8.625 1 98.69 105 GLY A CA 1
ATOM 776 C C . GLY A 1 105 ? -13.922 -8.289 8.797 1 98.69 105 GLY A C 1
ATOM 777 O O . GLY A 1 105 ? -12.883 -8.953 8.828 1 98.69 105 GLY A O 1
ATOM 778 N N . VAL A 1 106 ? -15.055 -8.766 8.898 1 98.75 106 VAL A N 1
ATOM 779 C CA . VAL A 1 106 ? -15.242 -10.211 9.031 1 98.75 106 VAL A CA 1
ATOM 780 C C . VAL A 1 106 ? -14.734 -10.914 7.781 1 98.75 106 VAL A C 1
ATOM 782 O O . VAL A 1 106 ? -14.078 -11.961 7.867 1 98.75 106 VAL A O 1
ATOM 785 N N . ALA A 1 107 ? -15.023 -10.336 6.645 1 98.81 107 ALA A N 1
ATOM 786 C CA . ALA A 1 107 ? -14.516 -10.914 5.402 1 98.81 107 ALA A CA 1
ATOM 787 C C . ALA A 1 107 ? -12.992 -10.969 5.406 1 98.81 107 ALA A C 1
ATOM 789 O O . ALA A 1 107 ? -12.398 -11.961 4.984 1 98.81 107 ALA A O 1
ATOM 790 N N . PHE A 1 108 ? -12.352 -9.93 5.875 1 98.88 108 PHE A N 1
ATOM 791 C CA . PHE A 1 108 ? -10.898 -9.922 6.012 1 98.88 108 PHE A CA 1
ATOM 792 C C . PHE A 1 108 ? -10.438 -11.07 6.91 1 98.88 108 PHE A C 1
ATOM 794 O O . PHE A 1 108 ? -9.523 -11.812 6.551 1 98.88 108 PHE A O 1
ATOM 801 N N . ILE A 1 109 ? -11.055 -11.156 8.047 1 98.81 109 ILE A N 1
ATOM 802 C CA . ILE A 1 109 ? -10.656 -12.148 9.047 1 98.81 109 ILE A CA 1
ATOM 803 C C . ILE A 1 109 ? -10.773 -13.547 8.461 1 98.81 109 ILE A C 1
ATOM 805 O O . ILE A 1 109 ? -9.844 -14.352 8.562 1 98.81 109 ILE A O 1
ATOM 809 N N . ILE A 1 110 ? -11.852 -13.875 7.836 1 98.81 110 ILE A N 1
ATOM 810 C CA . ILE A 1 110 ? -12.062 -15.195 7.25 1 98.81 110 ILE A CA 1
ATOM 811 C C . ILE A 1 110 ? -11.031 -15.445 6.156 1 98.81 110 ILE A C 1
ATOM 813 O O . ILE A 1 110 ? -10.477 -16.547 6.051 1 98.81 110 ILE A O 1
ATOM 817 N N . SER A 1 111 ? -10.828 -14.461 5.32 1 98.81 111 SER A N 1
ATOM 818 C CA . SER A 1 111 ? -9.82 -14.578 4.27 1 98.81 111 SER A CA 1
ATOM 819 C C . SER A 1 111 ? -8.461 -14.969 4.84 1 98.81 111 SER A C 1
ATOM 821 O O . SER A 1 111 ? -7.84 -15.922 4.375 1 98.81 111 SER A O 1
ATOM 823 N N . TRP A 1 112 ? -7.965 -14.312 5.879 1 98.81 112 TRP A N 1
ATOM 824 C CA . TRP A 1 112 ? -6.66 -14.594 6.469 1 98.81 112 TRP A CA 1
ATOM 825 C C . TRP A 1 112 ? -6.645 -15.977 7.125 1 98.81 112 TRP A C 1
ATOM 827 O O . TRP A 1 112 ? -5.641 -16.688 7.055 1 98.81 112 TRP A O 1
ATOM 837 N N . ILE A 1 113 ? -7.762 -16.328 7.793 1 98.69 113 ILE A N 1
ATOM 838 C CA . ILE A 1 113 ? -7.859 -17.672 8.367 1 98.69 113 ILE A CA 1
ATOM 839 C C . ILE A 1 113 ? -7.719 -18.719 7.262 1 98.69 113 ILE A C 1
ATOM 841 O O . ILE A 1 113 ? -7.008 -19.719 7.43 1 98.69 113 ILE A O 1
ATOM 845 N N . MET A 1 114 ? -8.375 -18.531 6.152 1 98.38 114 MET A N 1
ATOM 846 C CA . MET A 1 114 ? -8.305 -19.469 5.039 1 98.38 114 MET A CA 1
ATOM 847 C C . MET A 1 114 ? -6.883 -19.578 4.504 1 98.38 114 MET A C 1
ATOM 849 O O . MET A 1 114 ? -6.445 -20.656 4.102 1 98.38 114 MET A O 1
ATOM 853 N N . ILE A 1 115 ? -6.164 -18.531 4.496 1 97.94 115 ILE A N 1
ATOM 854 C CA . ILE A 1 115 ? -4.77 -18.547 4.07 1 97.94 115 ILE A CA 1
ATOM 855 C C . ILE A 1 115 ? -3.941 -19.375 5.051 1 97.94 115 ILE A C 1
ATOM 857 O O . ILE A 1 115 ? -3.127 -20.203 4.637 1 97.94 115 ILE A O 1
ATOM 861 N N . VAL A 1 116 ? -4.156 -19.141 6.387 1 98.25 116 VAL A N 1
ATOM 862 C CA . VAL A 1 116 ? -3.461 -19.906 7.406 1 98.25 116 VAL A CA 1
ATOM 863 C C . VAL A 1 116 ? -3.732 -21.406 7.195 1 98.25 116 VAL A C 1
ATOM 865 O O . VAL A 1 116 ? -2.801 -22.203 7.152 1 98.25 116 VAL A O 1
ATOM 868 N N . VAL A 1 117 ? -4.969 -21.75 7.004 1 97.44 117 VAL A N 1
ATOM 869 C CA . VAL A 1 117 ? -5.363 -23.156 6.855 1 97.44 117 VAL A CA 1
ATOM 870 C C . VAL A 1 117 ? -4.738 -23.734 5.59 1 97.44 117 VAL A C 1
ATOM 872 O O . VAL A 1 117 ? -4.199 -24.844 5.613 1 97.44 117 VAL A O 1
ATOM 875 N N . ALA A 1 118 ? -4.789 -23.016 4.523 1 96.81 118 ALA A N 1
ATOM 876 C CA . ALA A 1 118 ? -4.211 -23.5 3.266 1 96.81 118 ALA A CA 1
ATOM 877 C C . ALA A 1 118 ? -2.709 -23.719 3.404 1 96.81 118 ALA A C 1
ATOM 879 O O . ALA A 1 118 ? -2.178 -24.719 2.9 1 96.81 118 ALA A O 1
ATOM 880 N N . ALA A 1 119 ? -2.033 -22.828 4.109 1 95.94 119 ALA A N 1
ATOM 881 C CA . ALA A 1 119 ? -0.589 -22.953 4.285 1 95.94 119 ALA A CA 1
ATOM 882 C C . ALA A 1 119 ? -0.242 -24.172 5.145 1 95.94 119 ALA A C 1
ATOM 884 O O . ALA A 1 119 ? 0.69 -24.906 4.832 1 95.94 119 ALA A O 1
ATOM 885 N N . VAL A 1 120 ? -0.958 -24.422 6.191 1 96.25 120 VAL A N 1
ATOM 886 C CA . VAL A 1 120 ? -0.706 -25.531 7.105 1 96.25 120 VAL A CA 1
ATOM 887 C C . VAL A 1 120 ? -0.984 -26.859 6.398 1 96.25 120 VAL A C 1
ATOM 889 O O . VAL A 1 120 ? -0.214 -27.812 6.531 1 96.25 120 VAL A O 1
ATOM 892 N N . LYS A 1 121 ? -1.931 -26.844 5.516 1 96.19 121 LYS A N 1
ATOM 893 C CA . LYS A 1 121 ? -2.396 -28.109 4.934 1 96.19 121 LYS A CA 1
ATOM 894 C C . LYS A 1 121 ? -1.604 -28.453 3.678 1 96.19 121 LYS A C 1
ATOM 896 O O . LYS A 1 121 ? -1.383 -29.641 3.387 1 96.19 121 LYS A O 1
ATOM 901 N N . TYR A 1 122 ? -1.17 -27.547 2.998 1 94.06 122 TYR A N 1
ATOM 902 C CA . TYR A 1 122 ? -0.73 -27.859 1.643 1 94.06 122 TYR A CA 1
ATOM 903 C C . TYR A 1 122 ? 0.722 -27.453 1.432 1 94.06 122 TYR A C 1
ATOM 905 O O . TYR A 1 122 ? 1.309 -27.734 0.384 1 94.06 122 TYR A O 1
ATOM 913 N N . LEU A 1 123 ? 1.234 -26.547 2.295 1 89.69 123 LEU A N 1
ATOM 914 C CA . LEU A 1 123 ? 2.654 -26.234 2.176 1 89.69 123 LEU A CA 1
ATOM 915 C C . LEU A 1 123 ? 3.486 -27.125 3.09 1 89.69 123 LEU A C 1
ATOM 917 O O . LEU A 1 123 ? 4.547 -27.609 2.693 1 89.69 123 LEU A O 1
ATOM 921 N N . MET B 1 1 ? 14.609 -10.344 -9.398 1 83.25 1 MET B N 1
ATOM 922 C CA . MET B 1 1 ? 15.641 -9.305 -9.414 1 83.25 1 MET B CA 1
ATOM 923 C C . MET B 1 1 ? 16.109 -8.984 -8 1 83.25 1 MET B C 1
ATOM 925 O O . MET B 1 1 ? 15.32 -8.547 -7.16 1 83.25 1 MET B O 1
ATOM 929 N N . LYS B 1 2 ? 17.375 -9.109 -7.633 1 94 2 LYS B N 1
ATOM 930 C CA . LYS B 1 2 ? 18.031 -9.039 -6.332 1 94 2 LYS B CA 1
ATOM 931 C C . LYS B 1 2 ? 18.016 -7.613 -5.781 1 94 2 LYS B C 1
ATOM 933 O O . LYS B 1 2 ? 17.844 -7.41 -4.578 1 94 2 LYS B O 1
ATOM 938 N N . VAL B 1 3 ? 18.141 -6.57 -6.664 1 96.56 3 VAL B N 1
ATOM 939 C CA . VAL B 1 3 ? 18.281 -5.188 -6.223 1 96.56 3 VAL B CA 1
ATOM 940 C C . VAL B 1 3 ? 17 -4.727 -5.531 1 96.56 3 VAL B C 1
ATOM 942 O O . VAL B 1 3 ? 17.062 -4.043 -4.504 1 96.56 3 VAL B O 1
ATOM 945 N N . PHE B 1 4 ? 15.891 -5.098 -6.031 1 97.75 4 PHE B N 1
ATOM 946 C CA . PHE B 1 4 ? 14.641 -4.633 -5.457 1 97.75 4 PHE B CA 1
ATOM 947 C C . PHE B 1 4 ? 14.305 -5.395 -4.18 1 97.75 4 PHE B C 1
ATOM 949 O O . PHE B 1 4 ? 13.625 -4.875 -3.299 1 97.75 4 PHE B O 1
ATOM 956 N N . ILE B 1 5 ? 14.781 -6.582 -4.023 1 97.81 5 ILE B N 1
ATOM 957 C CA . ILE B 1 5 ? 14.672 -7.27 -2.742 1 97.81 5 ILE B CA 1
ATOM 958 C C . ILE B 1 5 ? 15.492 -6.531 -1.689 1 97.81 5 ILE B C 1
ATOM 960 O O . ILE B 1 5 ? 15.016 -6.273 -0.584 1 97.81 5 ILE B O 1
ATOM 964 N N . ILE B 1 6 ? 16.625 -6.219 -2.08 1 98.5 6 ILE B N 1
ATOM 965 C CA . ILE B 1 6 ? 17.531 -5.531 -1.167 1 98.5 6 ILE B CA 1
ATOM 966 C C . ILE B 1 6 ? 16.953 -4.168 -0.794 1 98.5 6 ILE B C 1
ATOM 968 O O . ILE B 1 6 ? 16.891 -3.82 0.387 1 98.5 6 ILE B O 1
ATOM 972 N N . LEU B 1 7 ? 16.531 -3.445 -1.769 1 98.44 7 LEU B N 1
ATOM 973 C CA . LEU B 1 7 ? 15.945 -2.133 -1.512 1 98.44 7 LEU B CA 1
ATOM 974 C C . LEU B 1 7 ? 14.68 -2.254 -0.675 1 98.44 7 LEU B C 1
ATOM 976 O O . LEU B 1 7 ? 14.43 -1.429 0.207 1 98.44 7 LEU B O 1
ATOM 980 N N . GLY B 1 8 ? 13.836 -3.256 -1.024 1 98.69 8 GLY B N 1
ATOM 981 C CA . GLY B 1 8 ? 12.656 -3.482 -0.207 1 98.69 8 GLY B CA 1
ATOM 982 C C . GLY B 1 8 ? 12.977 -3.711 1.258 1 98.69 8 GLY B C 1
ATOM 983 O O . GLY B 1 8 ? 12.391 -3.076 2.135 1 98.69 8 GLY B O 1
ATOM 984 N N . ALA B 1 9 ? 13.953 -4.52 1.531 1 98.62 9 ALA B N 1
ATOM 985 C CA . ALA B 1 9 ? 14.32 -4.867 2.9 1 98.62 9 ALA B CA 1
ATOM 986 C C . ALA B 1 9 ? 14.93 -3.67 3.623 1 98.62 9 ALA B C 1
ATOM 988 O O . ALA B 1 9 ? 14.617 -3.414 4.789 1 98.62 9 ALA B O 1
ATOM 989 N N . ILE B 1 10 ? 15.781 -2.973 2.982 1 98.69 10 ILE B N 1
ATOM 990 C CA . ILE B 1 10 ? 16.422 -1.804 3.578 1 98.69 10 ILE B CA 1
ATOM 991 C C . ILE B 1 10 ? 15.359 -0.754 3.91 1 98.69 10 ILE B C 1
ATOM 993 O O . ILE B 1 10 ? 15.375 -0.169 4.996 1 98.69 10 ILE B O 1
ATOM 997 N N . ASN B 1 11 ? 14.492 -0.554 2.979 1 98.81 11 ASN B N 1
ATOM 998 C CA . ASN B 1 11 ? 13.469 0.459 3.211 1 98.81 11 ASN B CA 1
ATOM 999 C C . ASN B 1 11 ? 12.484 0.026 4.293 1 98.81 11 ASN B C 1
ATOM 1001 O O . ASN B 1 11 ? 12.008 0.854 5.066 1 98.81 11 ASN B O 1
ATOM 1005 N N . ALA B 1 12 ? 12.148 -1.229 4.348 1 98.69 12 ALA B N 1
ATOM 1006 C CA . ALA B 1 12 ? 11.312 -1.705 5.449 1 98.69 12 ALA B CA 1
ATOM 1007 C C . ALA B 1 12 ? 12.008 -1.503 6.789 1 98.69 12 ALA B C 1
ATOM 1009 O O . ALA B 1 12 ? 11.383 -1.048 7.754 1 98.69 12 ALA B O 1
ATOM 1010 N N . LEU B 1 13 ? 13.289 -1.843 6.797 1 98.69 13 LEU B N 1
ATOM 1011 C CA . LEU B 1 13 ? 14.109 -1.633 7.984 1 98.69 13 LEU B CA 1
ATOM 1012 C C . LEU B 1 13 ? 14.094 -0.166 8.398 1 98.69 13 LEU B C 1
ATOM 1014 O O . LEU B 1 13 ? 13.859 0.149 9.57 1 98.69 13 LEU B O 1
ATOM 1018 N N . LEU B 1 14 ? 14.266 0.706 7.512 1 98.62 14 LEU B N 1
ATOM 1019 C CA . LEU B 1 14 ? 14.281 2.139 7.781 1 98.62 14 LEU B CA 1
ATOM 1020 C C . LEU B 1 14 ? 12.914 2.623 8.25 1 98.62 14 LEU B C 1
ATOM 1022 O O . LEU B 1 14 ? 12.82 3.449 9.156 1 98.62 14 LEU B O 1
ATOM 1026 N N . ALA B 1 15 ? 11.844 2.162 7.582 1 98.75 15 ALA B N 1
ATOM 1027 C CA . ALA B 1 15 ? 10.5 2.562 7.965 1 98.75 15 ALA B CA 1
ATOM 1028 C C . ALA B 1 15 ? 10.211 2.207 9.422 1 98.75 15 ALA B C 1
ATOM 1030 O O . ALA B 1 15 ? 9.602 2.992 10.148 1 98.75 15 ALA B O 1
ATOM 1031 N N . VAL B 1 16 ? 10.656 1.004 9.852 1 98.62 16 VAL B N 1
ATOM 1032 C CA . VAL B 1 16 ? 10.477 0.59 11.242 1 98.62 16 VAL B CA 1
ATOM 1033 C C . VAL B 1 16 ? 11.25 1.529 12.164 1 98.62 16 VAL B C 1
ATOM 1035 O O . VAL B 1 16 ? 10.711 2.02 13.156 1 98.62 16 VAL B O 1
ATOM 1038 N N . GLY B 1 17 ? 12.477 1.729 11.852 1 98.06 17 GLY B N 1
ATOM 1039 C CA . GLY B 1 17 ? 13.289 2.615 12.664 1 98.06 17 GLY B CA 1
ATOM 1040 C C . GLY B 1 17 ? 12.742 4.027 12.75 1 98.06 17 GLY B C 1
ATOM 1041 O O . GLY B 1 17 ? 12.672 4.609 13.836 1 98.06 17 GLY B O 1
ATOM 1042 N N . LEU B 1 18 ? 12.336 4.598 11.664 1 98.44 18 LEU B N 1
ATOM 1043 C CA . LEU B 1 18 ? 11.805 5.957 11.617 1 98.44 18 LEU B CA 1
ATOM 1044 C C . LEU B 1 18 ? 10.438 6.027 12.281 1 98.44 18 LEU B C 1
ATOM 1046 O O . LEU B 1 18 ? 10.078 7.051 12.867 1 98.44 18 LEU B O 1
ATOM 1050 N N . GLY B 1 19 ? 9.703 4.973 12.102 1 98 19 GLY B N 1
ATOM 1051 C CA . GLY B 1 19 ? 8.453 4.91 12.844 1 98 19 GLY B CA 1
ATOM 1052 C C . GLY B 1 19 ? 8.656 4.957 14.352 1 98 19 GLY B C 1
ATOM 1053 O O . GLY B 1 19 ? 7.953 5.684 15.047 1 98 19 GLY B O 1
ATOM 1054 N N . ALA B 1 20 ? 9.562 4.152 14.828 1 96.94 20 ALA B N 1
ATOM 1055 C CA . ALA B 1 20 ? 9.891 4.156 16.25 1 96.94 20 ALA B CA 1
ATOM 1056 C C . ALA B 1 20 ? 10.391 5.523 16.703 1 96.94 20 ALA B C 1
ATOM 1058 O O . ALA B 1 20 ? 10.016 6.016 17.766 1 96.94 20 ALA B O 1
ATOM 1059 N N . PHE B 1 21 ? 11.25 6.086 15.898 1 97.31 21 PHE B N 1
ATOM 1060 C CA . PHE B 1 21 ? 11.758 7.418 16.203 1 97.31 21 PHE B CA 1
ATOM 1061 C C . PHE B 1 21 ? 10.625 8.43 16.297 1 97.31 21 PHE B C 1
ATOM 1063 O O . PHE B 1 21 ? 10.641 9.312 17.156 1 97.31 21 PHE B O 1
ATOM 1070 N N . GLY B 1 22 ? 9.68 8.383 15.406 1 95.88 22 GLY B N 1
ATOM 1071 C CA . GLY B 1 22 ? 8.508 9.242 15.484 1 95.88 22 GLY B CA 1
ATOM 1072 C C . GLY B 1 22 ? 7.727 9.062 16.766 1 95.88 22 GLY B C 1
ATOM 1073 O O . GLY B 1 22 ? 7.379 10.039 17.438 1 95.88 22 GLY B O 1
ATOM 1074 N N . ALA B 1 23 ? 7.465 7.84 17.188 1 93.88 23 ALA B N 1
ATOM 1075 C CA . ALA B 1 23 ? 6.609 7.512 18.328 1 93.88 23 ALA B CA 1
ATOM 1076 C C . ALA B 1 23 ? 7.316 7.809 19.641 1 93.88 23 ALA B C 1
ATOM 1078 O O . ALA B 1 23 ? 6.68 8.234 20.609 1 93.88 23 ALA B O 1
ATOM 1079 N N . HIS B 1 24 ? 8.625 7.633 19.656 1 94.75 24 HIS B N 1
ATOM 1080 C CA . HIS B 1 24 ? 9.336 7.75 20.922 1 94.75 24 HIS B CA 1
ATOM 1081 C C . HIS B 1 24 ? 10.258 8.969 20.922 1 94.75 24 HIS B C 1
ATOM 1083 O O . HIS B 1 24 ? 10.508 9.555 21.984 1 94.75 24 HIS B O 1
ATOM 1089 N N . GLY B 1 25 ? 10.766 9.266 19.891 1 93.81 25 GLY B N 1
ATOM 1090 C CA . GLY B 1 25 ? 11.758 10.328 19.828 1 93.81 25 GLY B CA 1
ATOM 1091 C C . GLY B 1 25 ? 11.156 11.695 19.562 1 93.81 25 GLY B C 1
ATOM 1092 O O . GLY B 1 25 ? 11.672 12.703 20.062 1 93.81 25 GLY B O 1
ATOM 1093 N N . LEU B 1 26 ? 10.016 11.758 18.812 1 95.81 26 LEU B N 1
ATOM 1094 C CA . LEU B 1 26 ? 9.461 13.047 18.406 1 95.81 26 LEU B CA 1
ATOM 1095 C C . LEU B 1 26 ? 8.242 13.414 19.234 1 95.81 26 LEU B C 1
ATOM 1097 O O . LEU B 1 26 ? 7.82 14.57 19.25 1 95.81 26 LEU B O 1
ATOM 1101 N N . GLU B 1 27 ? 7.641 12.383 19.75 1 94.31 27 GLU B N 1
ATOM 1102 C CA . GLU B 1 27 ? 6.434 12.633 20.531 1 94.31 27 GLU B CA 1
ATOM 1103 C C . GLU B 1 27 ? 6.684 13.688 21.609 1 94.31 27 GLU B C 1
ATOM 1105 O O . GLU B 1 27 ? 7.656 13.586 22.359 1 94.31 27 GLU B O 1
ATOM 1110 N N . GLY B 1 28 ? 5.754 14.734 21.672 1 94.75 28 GLY B N 1
ATOM 1111 C CA . GLY B 1 28 ? 5.898 15.797 22.656 1 94.75 28 GLY B CA 1
ATOM 1112 C C . GLY B 1 28 ? 6.949 16.828 22.281 1 94.75 28 GLY B C 1
ATOM 1113 O O . GLY B 1 28 ? 7.098 17.844 22.953 1 94.75 28 GLY B O 1
ATOM 1114 N N . LYS B 1 29 ? 7.625 16.594 21.25 1 97.19 29 LYS B N 1
ATOM 1115 C CA . LYS B 1 29 ? 8.711 17.484 20.875 1 97.19 29 LYS B CA 1
ATOM 1116 C C . LYS B 1 29 ? 8.328 18.344 19.672 1 97.19 29 LYS B C 1
ATOM 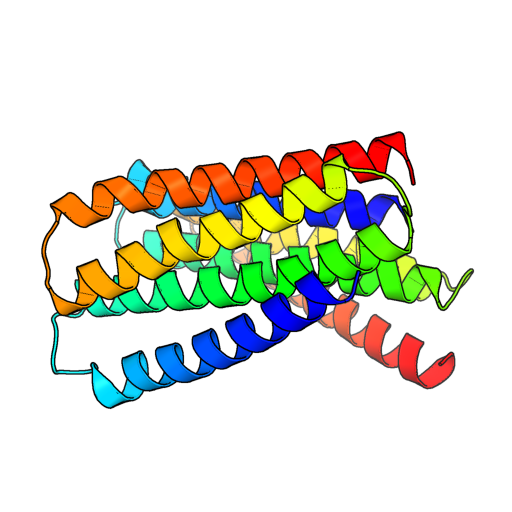1118 O O . LYS B 1 29 ? 8.945 19.375 19.406 1 97.19 29 LYS B O 1
ATOM 1123 N N . ILE B 1 30 ? 7.398 17.891 18.922 1 96.12 30 ILE B N 1
ATOM 1124 C CA . ILE B 1 30 ? 6.855 18.672 17.812 1 96.12 30 ILE B CA 1
ATOM 1125 C C . ILE B 1 30 ? 5.328 18.672 17.891 1 96.12 30 ILE B C 1
ATOM 1127 O O . ILE B 1 30 ? 4.73 17.812 18.547 1 96.12 30 ILE B O 1
ATOM 1131 N N . PRO B 1 31 ? 4.715 19.672 17.219 1 96.25 31 PRO B N 1
ATOM 1132 C CA . PRO B 1 31 ? 3.252 19.734 17.234 1 96.25 31 PRO B CA 1
ATOM 1133 C C . PRO B 1 31 ? 2.598 18.484 16.688 1 96.25 31 PRO B C 1
ATOM 1135 O O . PRO B 1 31 ? 3.15 17.844 15.789 1 96.25 31 PRO B O 1
ATOM 1138 N N . ASP B 1 32 ? 1.33 18.141 17.078 1 94.06 32 ASP B N 1
ATOM 1139 C CA . ASP B 1 32 ? 0.609 16.922 16.734 1 94.06 32 ASP B CA 1
ATOM 1140 C C . ASP B 1 32 ? 0.387 16.844 15.227 1 94.06 32 ASP B C 1
ATOM 1142 O O . ASP B 1 32 ? 0.432 15.75 14.648 1 94.06 32 ASP B O 1
ATOM 1146 N N . LYS B 1 33 ? 0.118 17.922 14.664 1 92.56 33 LYS B N 1
ATOM 1147 C CA . LYS B 1 33 ? -0.109 17.953 13.219 1 92.56 33 LYS B CA 1
ATOM 1148 C C . LYS B 1 33 ? 1.094 17.391 12.461 1 92.56 33 LYS B C 1
ATOM 1150 O O . LYS B 1 33 ? 0.937 16.594 11.539 1 92.56 33 LYS B O 1
ATOM 1155 N N . TYR B 1 34 ? 2.277 17.781 12.875 1 95.44 34 TYR B N 1
ATOM 1156 C CA . TYR B 1 34 ? 3.494 17.359 12.188 1 95.44 34 TYR B CA 1
ATOM 1157 C C . TYR B 1 34 ? 3.85 15.922 12.562 1 95.44 34 TYR B C 1
ATOM 1159 O O . TYR B 1 34 ? 4.461 15.203 11.766 1 95.44 34 TYR B O 1
ATOM 1167 N N . LEU B 1 35 ? 3.467 15.477 13.734 1 96.44 35 LEU B N 1
ATOM 1168 C CA . LEU B 1 35 ? 3.623 14.062 14.086 1 96.44 35 LEU B CA 1
ATOM 1169 C C . LEU B 1 35 ? 2.766 13.188 13.188 1 96.44 35 LEU B C 1
ATOM 1171 O O . LEU B 1 35 ? 3.199 12.109 12.766 1 96.44 35 LEU B O 1
ATOM 1175 N N . GLN B 1 36 ? 1.568 13.68 12.906 1 94.62 36 GLN B N 1
ATOM 1176 C CA . GLN B 1 36 ? 0.698 12.938 12 1 94.62 36 GLN B CA 1
ATOM 1177 C C . GLN B 1 36 ? 1.286 12.891 10.586 1 94.62 36 GLN B C 1
ATOM 1179 O O . GLN B 1 36 ? 1.182 11.875 9.898 1 94.62 36 GLN B O 1
ATOM 1184 N N . VAL B 1 37 ? 1.892 13.953 10.227 1 95.81 37 VAL B N 1
ATOM 1185 C CA . VAL B 1 37 ? 2.564 14.016 8.93 1 95.81 37 VAL B CA 1
ATOM 1186 C C . VAL B 1 37 ? 3.695 12.992 8.891 1 95.81 37 VAL B C 1
ATOM 1188 O O . VAL B 1 37 ? 3.84 12.266 7.906 1 95.81 37 VAL B O 1
ATOM 1191 N N . TRP B 1 38 ? 4.496 12.922 9.945 1 97.69 38 TRP B N 1
ATOM 1192 C CA . TRP B 1 38 ? 5.574 11.945 10.062 1 97.69 38 TRP B CA 1
ATOM 1193 C C . TRP B 1 38 ? 5.031 10.523 9.938 1 97.69 38 TRP B C 1
ATOM 1195 O O . TRP B 1 38 ? 5.578 9.711 9.188 1 97.69 38 TRP B O 1
ATOM 1205 N N . HIS B 1 39 ? 3.906 10.234 10.578 1 97.44 39 HIS B N 1
ATOM 1206 C CA . HIS B 1 39 ? 3.338 8.891 10.562 1 97.44 39 HIS B CA 1
ATOM 1207 C C . HIS B 1 39 ? 2.809 8.531 9.18 1 97.44 39 HIS B C 1
ATOM 1209 O O . HIS B 1 39 ? 2.928 7.379 8.75 1 97.44 39 HIS B O 1
ATOM 1215 N N . THR B 1 40 ? 2.244 9.523 8.523 1 97.56 40 THR B N 1
ATOM 1216 C CA . THR B 1 40 ? 1.837 9.289 7.141 1 97.56 40 THR B CA 1
ATOM 1217 C C . THR B 1 40 ? 3.037 8.898 6.281 1 97.56 40 THR B C 1
ATOM 1219 O O . THR B 1 40 ? 2.963 7.953 5.492 1 97.56 40 THR B O 1
ATOM 1222 N N . GLY B 1 41 ? 4.156 9.594 6.492 1 98.31 41 GLY B N 1
ATOM 1223 C CA . GLY B 1 41 ? 5.379 9.242 5.793 1 98.31 41 GLY B CA 1
ATOM 1224 C C . GLY B 1 41 ? 5.82 7.812 6.059 1 98.31 41 GLY B C 1
ATOM 1225 O O . GLY B 1 41 ? 6.168 7.082 5.129 1 98.31 41 GLY B O 1
ATOM 1226 N N . VAL B 1 42 ? 5.762 7.414 7.262 1 98.56 42 VAL B N 1
ATOM 1227 C CA . VAL B 1 42 ? 6.188 6.082 7.676 1 98.56 42 VAL B CA 1
ATOM 1228 C C . VAL B 1 42 ? 5.277 5.027 7.055 1 98.56 42 VAL B C 1
ATOM 1230 O O . VAL B 1 42 ? 5.75 3.994 6.57 1 98.56 42 VAL B O 1
ATOM 1233 N N . GLN B 1 43 ? 4.004 5.289 7.039 1 98.12 43 GLN B N 1
ATOM 1234 C CA . GLN B 1 43 ? 3.053 4.328 6.492 1 98.12 43 GLN B CA 1
ATOM 1235 C C . GLN B 1 43 ? 3.303 4.09 5.008 1 98.12 43 GLN B C 1
ATOM 1237 O O . GLN B 1 43 ? 3.424 2.943 4.57 1 98.12 43 GLN B O 1
ATOM 1242 N N . TYR B 1 44 ? 3.379 5.117 4.281 1 98.69 44 TYR B N 1
ATOM 1243 C CA . TYR B 1 44 ? 3.566 4.977 2.842 1 98.69 44 TYR B CA 1
ATOM 1244 C C . TYR B 1 44 ? 4.953 4.43 2.523 1 98.69 44 TYR B C 1
ATOM 1246 O O . TYR B 1 44 ? 5.133 3.719 1.531 1 98.69 44 TYR B O 1
ATOM 1254 N N . HIS B 1 45 ? 5.988 4.758 3.385 1 98.81 45 HIS B N 1
ATOM 1255 C CA . HIS B 1 45 ? 7.312 4.152 3.299 1 98.81 45 HIS B CA 1
ATOM 1256 C C . HIS B 1 45 ? 7.23 2.633 3.391 1 98.81 45 HIS B C 1
ATOM 1258 O O . HIS B 1 45 ? 7.703 1.926 2.498 1 98.81 45 HIS B O 1
ATOM 1264 N N . MET B 1 46 ? 6.547 2.146 4.359 1 98.69 46 MET B N 1
ATOM 1265 C CA . MET B 1 46 ? 6.43 0.707 4.582 1 98.69 46 MET B CA 1
ATOM 1266 C C . MET B 1 46 ? 5.609 0.053 3.477 1 98.69 46 MET B C 1
ATOM 1268 O O . MET B 1 46 ? 5.992 -0.99 2.945 1 98.69 46 MET B O 1
ATOM 1272 N N . TYR B 1 47 ? 4.445 0.738 3.111 1 98.69 47 TYR B N 1
ATOM 1273 C CA . TYR B 1 47 ? 3.607 0.196 2.047 1 98.69 47 TYR B CA 1
ATOM 1274 C C . TYR B 1 47 ? 4.426 -0.057 0.786 1 98.69 47 TYR B C 1
ATOM 1276 O O . TYR B 1 47 ? 4.324 -1.124 0.176 1 98.69 47 TYR B O 1
ATOM 1284 N N . HIS B 1 48 ? 5.203 0.846 0.511 1 98.88 48 HIS B N 1
ATOM 1285 C CA . HIS B 1 48 ? 5.863 0.761 -0.786 1 98.88 48 HIS B CA 1
ATOM 1286 C C . HIS B 1 48 ? 7.211 0.052 -0.673 1 98.88 48 HIS B C 1
ATOM 1288 O O . HIS B 1 48 ? 7.734 -0.451 -1.668 1 98.88 48 HIS B O 1
ATOM 1294 N N . ALA B 1 49 ? 7.766 -0.037 0.549 1 98.81 49 ALA B N 1
ATOM 1295 C CA . ALA B 1 49 ? 8.836 -1.005 0.767 1 98.81 49 ALA B CA 1
ATOM 1296 C C . ALA B 1 49 ? 8.367 -2.424 0.461 1 98.81 49 ALA B C 1
ATOM 1298 O O . ALA B 1 49 ? 9.055 -3.178 -0.229 1 98.81 49 ALA B O 1
ATOM 1299 N N . LEU B 1 50 ? 7.219 -2.725 0.952 1 98.38 50 LEU B N 1
ATOM 1300 C CA . LEU B 1 50 ? 6.625 -4.023 0.655 1 98.38 50 LEU B CA 1
ATOM 1301 C C . LEU B 1 50 ? 6.273 -4.133 -0.825 1 98.38 50 LEU B C 1
ATOM 1303 O O . LEU B 1 50 ? 6.398 -5.207 -1.417 1 98.38 50 LEU B O 1
ATOM 1307 N N . GLY B 1 51 ? 5.848 -3.008 -1.429 1 98.69 51 GLY B N 1
ATOM 1308 C CA . GLY B 1 51 ? 5.613 -2.969 -2.863 1 98.69 51 GLY B CA 1
ATOM 1309 C C . GLY B 1 51 ? 6.844 -3.326 -3.678 1 98.69 51 GLY B C 1
ATOM 1310 O O . GLY B 1 51 ? 6.734 -3.957 -4.73 1 98.69 51 GLY B O 1
ATOM 1311 N N . LEU B 1 52 ? 8.016 -2.975 -3.195 1 98.69 52 LEU B N 1
ATOM 1312 C CA . LEU B 1 52 ? 9.258 -3.297 -3.889 1 98.69 52 LEU B CA 1
ATOM 1313 C C . LEU B 1 52 ? 9.484 -4.805 -3.928 1 98.69 52 LEU B C 1
ATOM 1315 O O . LEU B 1 52 ? 10.062 -5.328 -4.887 1 98.69 52 LEU B O 1
ATOM 1319 N 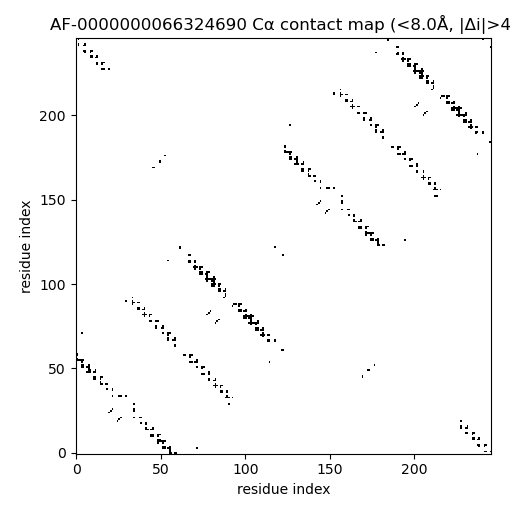N . PHE B 1 53 ? 9.039 -5.531 -2.928 1 97.75 53 PHE B N 1
ATOM 1320 C CA . PHE B 1 53 ? 9.117 -6.984 -2.988 1 97.75 53 PHE B CA 1
ATOM 1321 C C . PHE B 1 53 ? 8.188 -7.531 -4.07 1 97.75 53 PHE B C 1
ATOM 1323 O O . PHE B 1 53 ? 8.531 -8.5 -4.754 1 97.75 53 PHE B O 1
ATOM 1330 N N . VAL B 1 54 ? 6.969 -6.934 -4.211 1 97.19 54 VAL B N 1
ATOM 1331 C CA . VAL B 1 54 ? 6.062 -7.324 -5.285 1 97.19 54 VAL B CA 1
ATOM 1332 C C . VAL B 1 54 ? 6.75 -7.156 -6.637 1 97.19 54 VAL B C 1
ATOM 1334 O O . VAL B 1 54 ? 6.699 -8.047 -7.484 1 97.19 54 VAL B O 1
ATOM 1337 N N . VAL B 1 55 ? 7.41 -6.012 -6.805 1 97.38 55 VAL B N 1
ATOM 1338 C CA . VAL B 1 55 ? 8.148 -5.738 -8.031 1 97.38 55 VAL B CA 1
ATOM 1339 C C . VAL B 1 55 ? 9.219 -6.812 -8.242 1 97.38 55 VAL B C 1
ATOM 1341 O O . VAL B 1 55 ? 9.367 -7.332 -9.352 1 97.38 55 VAL B O 1
ATOM 1344 N N . ALA B 1 56 ? 9.984 -7.117 -7.176 1 96.56 56 ALA B N 1
ATOM 1345 C CA . ALA B 1 56 ? 11.062 -8.094 -7.277 1 96.56 56 ALA B CA 1
ATOM 1346 C C . ALA B 1 56 ? 10.531 -9.453 -7.73 1 96.56 56 ALA B C 1
ATOM 1348 O O . ALA B 1 56 ? 11.102 -10.078 -8.633 1 96.56 56 ALA B O 1
ATOM 1349 N N . PHE B 1 57 ? 9.453 -9.867 -7.191 1 93.81 57 PHE B N 1
ATOM 1350 C CA . PHE B 1 57 ? 8.906 -11.18 -7.504 1 93.81 57 PHE B CA 1
ATOM 1351 C C . PHE B 1 57 ? 8.32 -11.195 -8.914 1 93.81 57 PHE B C 1
ATOM 1353 O O . PHE B 1 57 ? 8.469 -12.18 -9.641 1 93.81 57 PHE B O 1
ATOM 1360 N N . LEU B 1 58 ? 7.672 -10.117 -9.266 1 94.31 58 LEU B N 1
ATOM 1361 C CA . LEU B 1 58 ? 7.129 -10.031 -10.617 1 94.31 58 LEU B CA 1
ATOM 1362 C C . LEU B 1 58 ? 8.242 -10.023 -11.648 1 94.31 58 LEU B C 1
ATOM 1364 O O . LEU B 1 58 ? 8.117 -10.648 -12.711 1 94.31 58 LEU B O 1
ATOM 1368 N N . ALA B 1 59 ? 9.281 -9.234 -11.352 1 93.56 59 ALA B N 1
ATOM 1369 C CA . ALA B 1 59 ? 10.422 -9.172 -12.266 1 93.56 59 ALA B CA 1
ATOM 1370 C C . ALA B 1 59 ? 11.039 -10.555 -12.461 1 93.56 59 ALA B C 1
ATOM 1372 O O . ALA B 1 59 ? 11.523 -10.875 -13.547 1 93.56 59 ALA B O 1
ATOM 1373 N N . ASP B 1 60 ? 11.047 -11.352 -11.43 1 91.31 60 ASP B N 1
ATOM 1374 C CA . ASP B 1 60 ? 11.555 -12.719 -11.516 1 91.31 60 ASP B CA 1
ATOM 1375 C C . ASP B 1 60 ? 10.672 -13.578 -12.414 1 91.31 60 ASP B C 1
ATOM 1377 O O . ASP B 1 60 ? 11.172 -14.398 -13.188 1 91.31 60 ASP B O 1
ATOM 1381 N N . LYS B 1 61 ? 9.422 -13.391 -12.359 1 89.44 61 LYS B N 1
ATOM 1382 C CA . LYS B 1 61 ? 8.469 -14.141 -13.164 1 89.44 61 LYS B CA 1
ATOM 1383 C C . LYS B 1 61 ? 8.484 -13.68 -14.617 1 89.44 61 LYS B C 1
ATOM 1385 O O . LYS B 1 61 ? 8.242 -14.469 -15.531 1 89.44 61 LYS B O 1
ATOM 1390 N N . LEU B 1 62 ? 8.633 -12.406 -14.758 1 90.19 62 LEU B N 1
ATOM 1391 C CA . LEU B 1 62 ? 8.602 -11.797 -16.078 1 90.19 62 LEU B CA 1
ATOM 1392 C C . LEU B 1 62 ? 10 -11.375 -16.531 1 90.19 62 LEU B C 1
ATOM 1394 O O . LEU B 1 62 ? 10.25 -10.195 -16.766 1 90.19 62 LEU B O 1
ATOM 1398 N N . SER B 1 63 ? 10.891 -12.305 -16.656 1 83.56 63 SER B N 1
ATOM 1399 C CA . SER B 1 63 ? 12.281 -12.008 -16.969 1 83.56 63 SER B CA 1
ATOM 1400 C C . SER B 1 63 ? 12.398 -11.258 -18.297 1 83.56 63 SER B C 1
ATOM 1402 O O . SER B 1 63 ? 11.734 -11.609 -19.281 1 83.56 63 SER B O 1
ATOM 1404 N N . GLY B 1 64 ? 13.078 -10.078 -18.266 1 82.69 64 GLY B N 1
ATOM 1405 C CA . GLY B 1 64 ? 13.383 -9.375 -19.5 1 82.69 64 GLY B CA 1
ATOM 1406 C C . GLY B 1 64 ? 12.414 -8.25 -19.797 1 82.69 64 GLY B C 1
ATOM 1407 O O . GLY B 1 64 ? 12.539 -7.566 -20.812 1 82.69 64 GLY B O 1
ATOM 1408 N N . ILE B 1 65 ? 11.422 -8.062 -18.953 1 86 65 ILE B N 1
ATOM 1409 C CA . ILE B 1 65 ? 10.469 -6.988 -19.188 1 86 65 ILE B CA 1
ATOM 1410 C C . ILE B 1 65 ? 10.922 -5.723 -18.469 1 86 65 ILE B C 1
ATOM 1412 O O . ILE B 1 65 ? 10.812 -5.621 -17.25 1 86 65 ILE B O 1
ATOM 1416 N N . GLY B 1 66 ? 11.352 -4.727 -19.219 1 93.06 66 GLY B N 1
ATOM 1417 C CA . GLY B 1 66 ? 11.953 -3.51 -18.703 1 93.06 66 GLY B CA 1
ATOM 1418 C C . GLY B 1 66 ? 10.969 -2.641 -17.938 1 93.06 66 GLY B C 1
ATOM 1419 O O . GLY B 1 66 ? 11.367 -1.885 -17.047 1 93.06 66 GLY B O 1
ATOM 1420 N N . SER B 1 67 ? 9.703 -2.793 -18.328 1 95 67 SER B N 1
ATOM 1421 C CA . SER B 1 67 ? 8.695 -1.948 -17.688 1 95 67 SER B CA 1
ATOM 1422 C C . SER B 1 67 ? 8.562 -2.273 -16.203 1 95 67 SER B C 1
ATOM 1424 O O . SER B 1 67 ? 8.242 -1.397 -15.406 1 95 67 SER B O 1
ATOM 1426 N N . VAL B 1 68 ? 8.789 -3.51 -15.82 1 96.62 68 VAL B N 1
ATOM 1427 C CA . VAL B 1 68 ? 8.703 -3.885 -14.414 1 96.62 68 VAL B CA 1
ATOM 1428 C C . VAL B 1 68 ? 9.875 -3.275 -13.648 1 96.62 68 VAL B C 1
ATOM 1430 O O . VAL B 1 68 ? 9.695 -2.768 -12.531 1 96.62 68 VAL B O 1
ATOM 1433 N N . TH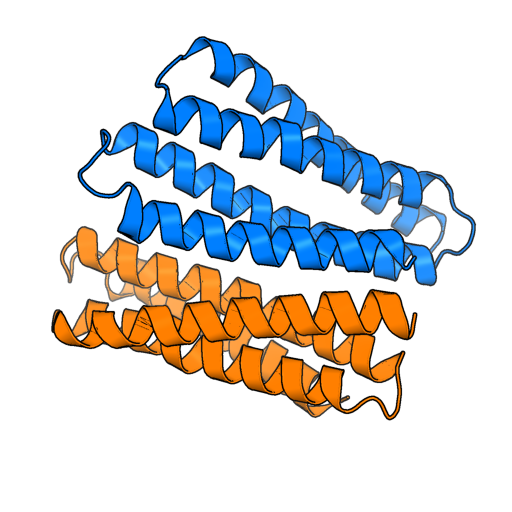R B 1 69 ? 11.023 -3.293 -14.258 1 96.56 69 THR B N 1
ATOM 1434 C CA . THR B 1 69 ? 12.195 -2.672 -13.648 1 96.56 69 THR B CA 1
ATOM 1435 C C . THR B 1 69 ? 11.977 -1.17 -13.477 1 96.56 69 THR B C 1
ATOM 1437 O O . THR B 1 69 ? 12.297 -0.609 -12.422 1 96.56 69 THR B O 1
ATOM 1440 N N . THR B 1 70 ? 11.469 -0.577 -14.461 1 98.06 70 THR B N 1
ATOM 1441 C CA . THR B 1 70 ? 11.18 0.853 -14.398 1 98.06 70 THR B CA 1
ATOM 1442 C C . THR B 1 70 ? 10.164 1.155 -13.297 1 98.06 70 THR B C 1
ATOM 1444 O O . THR B 1 70 ? 10.305 2.145 -12.578 1 98.06 70 THR B O 1
ATOM 1447 N N . ALA B 1 71 ? 9.148 0.301 -13.18 1 98.44 71 ALA B N 1
ATOM 1448 C CA . ALA B 1 71 ? 8.172 0.463 -12.109 1 98.44 71 ALA B CA 1
ATOM 1449 C C . ALA B 1 71 ? 8.844 0.429 -10.742 1 98.44 71 ALA B C 1
ATOM 1451 O O . ALA B 1 71 ? 8.5 1.213 -9.852 1 98.44 71 ALA B O 1
ATOM 1452 N N . GLY B 1 72 ? 9.82 -0.433 -10.547 1 98.38 72 GLY B N 1
ATOM 1453 C CA . GLY B 1 72 ? 10.555 -0.53 -9.297 1 98.38 72 GLY B CA 1
ATOM 1454 C C . GLY B 1 72 ? 11.328 0.729 -8.961 1 98.38 72 GLY B C 1
ATOM 1455 O O . GLY B 1 72 ? 11.305 1.194 -7.82 1 98.38 72 GLY B O 1
ATOM 1456 N N . TRP B 1 73 ? 11.953 1.267 -9.906 1 98.5 73 TRP B N 1
ATOM 1457 C CA . TRP B 1 73 ? 12.727 2.479 -9.672 1 98.5 73 TRP B CA 1
ATOM 1458 C C . TRP B 1 73 ? 11.812 3.668 -9.398 1 98.5 73 TRP B C 1
ATOM 1460 O O . TRP B 1 73 ? 12.148 4.535 -8.586 1 98.5 73 TRP B O 1
ATOM 1470 N N . LEU B 1 74 ? 10.727 3.693 -10.094 1 98.75 74 LEU B N 1
ATOM 1471 C CA . LEU B 1 74 ? 9.75 4.75 -9.82 1 98.75 74 LEU B CA 1
ATOM 1472 C C . LEU B 1 74 ? 9.203 4.625 -8.406 1 98.75 74 LEU B C 1
ATOM 1474 O O . LEU B 1 74 ? 9.023 5.629 -7.711 1 98.75 74 LEU B O 1
ATOM 1478 N N . MET B 1 75 ? 8.93 3.398 -8.031 1 98.81 75 MET B N 1
ATOM 1479 C CA . MET B 1 75 ? 8.438 3.166 -6.68 1 98.81 75 MET B CA 1
ATOM 1480 C C . MET B 1 75 ? 9.461 3.635 -5.645 1 98.81 75 MET B C 1
ATOM 1482 O O . MET B 1 75 ? 9.102 4.301 -4.672 1 98.81 75 MET B O 1
ATOM 1486 N N . PHE B 1 76 ? 10.734 3.352 -5.887 1 98.88 76 PHE B N 1
ATOM 1487 C CA . PHE B 1 76 ? 11.797 3.773 -4.977 1 98.88 76 PHE B CA 1
ATOM 1488 C C . PHE B 1 76 ? 11.914 5.293 -4.953 1 98.88 76 PHE B C 1
ATOM 1490 O O . PHE B 1 76 ? 12.062 5.891 -3.885 1 98.88 76 PHE B O 1
ATOM 1497 N N . ALA B 1 77 ? 11.867 5.906 -6.105 1 98.81 77 ALA B N 1
ATOM 1498 C CA . ALA B 1 77 ? 11.883 7.363 -6.168 1 98.81 77 ALA B CA 1
ATOM 1499 C C . ALA B 1 77 ? 10.711 7.957 -5.391 1 98.81 77 ALA B C 1
ATOM 1501 O O . ALA B 1 77 ? 10.859 8.984 -4.719 1 98.81 77 ALA B O 1
ATOM 1502 N N . GLY B 1 78 ? 9.523 7.312 -5.535 1 98.81 78 GLY B N 1
ATOM 1503 C CA . GLY B 1 78 ? 8.367 7.738 -4.77 1 98.81 78 GLY B CA 1
ATOM 1504 C C . GLY B 1 78 ? 8.594 7.699 -3.271 1 98.81 78 GLY B C 1
ATOM 1505 O O . GLY B 1 78 ? 8.18 8.609 -2.551 1 98.81 78 GLY B O 1
ATOM 1506 N N . ILE B 1 79 ? 9.25 6.695 -2.775 1 98.88 79 ILE B N 1
ATOM 1507 C CA . ILE B 1 79 ? 9.562 6.586 -1.355 1 98.88 79 ILE B CA 1
ATOM 1508 C C . ILE B 1 79 ? 10.406 7.781 -0.921 1 98.88 79 ILE B C 1
ATOM 1510 O O . ILE B 1 79 ? 10.109 8.422 0.089 1 98.88 79 ILE B O 1
ATOM 1514 N N . VAL B 1 80 ? 11.383 8.086 -1.687 1 98.75 80 VAL B N 1
ATOM 1515 C CA . VAL B 1 80 ? 12.305 9.156 -1.332 1 98.75 80 VAL B CA 1
ATOM 1516 C C . VAL B 1 80 ? 11.578 10.5 -1.379 1 98.75 80 VAL B C 1
ATOM 1518 O O . VAL B 1 80 ? 11.656 11.281 -0.429 1 98.75 80 VAL B O 1
ATOM 1521 N N . LEU B 1 81 ? 10.875 10.742 -2.43 1 98.5 81 LEU B N 1
ATOM 1522 C CA . LEU B 1 81 ? 10.242 12.039 -2.621 1 98.5 81 LEU B CA 1
ATOM 1523 C C . LEU B 1 81 ? 9.047 12.211 -1.687 1 98.5 81 LEU B C 1
ATOM 1525 O O . LEU B 1 81 ? 8.859 13.281 -1.107 1 98.5 81 LEU B O 1
ATOM 1529 N N . PHE B 1 82 ? 8.219 11.211 -1.614 1 98.56 82 PHE B N 1
ATOM 1530 C CA . PHE B 1 82 ? 7.004 11.305 -0.809 1 98.56 82 PHE B CA 1
ATOM 1531 C C . PHE B 1 82 ? 7.336 11.258 0.677 1 98.56 82 PHE B C 1
ATOM 1533 O O . PHE B 1 82 ? 7.168 12.25 1.387 1 98.56 82 PHE B O 1
ATOM 1540 N N . SER B 1 83 ? 7.848 10.117 1.191 1 98.69 83 SER B N 1
ATOM 1541 C CA . SER B 1 83 ? 8.125 9.914 2.611 1 98.69 83 SER B CA 1
ATOM 1542 C C . SER B 1 83 ? 9.281 10.789 3.074 1 98.69 83 SER B C 1
ATOM 1544 O O . SER B 1 83 ? 9.25 11.352 4.172 1 98.69 83 SER B O 1
ATOM 1546 N N . GLY B 1 84 ? 10.32 10.914 2.236 1 98.12 84 GLY B N 1
ATOM 1547 C CA . GLY B 1 84 ? 11.445 11.766 2.594 1 98.12 84 GLY B CA 1
ATOM 1548 C C . GLY B 1 84 ? 11.039 13.211 2.846 1 98.12 84 GLY B C 1
ATOM 1549 O O . GLY B 1 84 ? 11.461 13.812 3.832 1 98.12 84 GLY B O 1
ATOM 1550 N N . SER B 1 85 ? 10.219 13.758 1.924 1 98.06 85 SER B N 1
ATOM 1551 C CA . SER B 1 85 ? 9.797 15.148 2.1 1 98.06 85 SER B CA 1
ATOM 1552 C C . SER B 1 85 ? 8.945 15.305 3.357 1 98.06 85 SER B C 1
ATOM 1554 O O . SER B 1 85 ? 9.023 16.328 4.039 1 98.06 85 SER B O 1
ATOM 1556 N N . LEU B 1 86 ? 8.156 14.328 3.709 1 98.12 86 LEU B N 1
ATOM 1557 C CA . LEU B 1 86 ? 7.316 14.414 4.898 1 98.12 86 LEU B CA 1
ATOM 1558 C C . LEU B 1 86 ? 8.156 14.352 6.168 1 98.12 86 LEU B C 1
ATOM 1560 O O . LEU B 1 86 ? 7.848 15.023 7.156 1 98.12 86 LEU B O 1
ATOM 1564 N N . TYR B 1 87 ? 9.203 13.523 6.141 1 98.25 87 TYR B N 1
ATOM 1565 C CA . TYR B 1 87 ? 10.102 13.477 7.293 1 98.25 87 TYR B CA 1
ATOM 1566 C C . TYR B 1 87 ? 10.742 14.836 7.539 1 98.25 87 TYR B C 1
ATOM 1568 O O . TYR B 1 87 ? 10.727 15.344 8.656 1 98.25 87 TYR B O 1
ATOM 1576 N N . ILE B 1 88 ? 11.266 15.359 6.469 1 97.81 88 ILE B N 1
ATOM 1577 C CA . ILE B 1 88 ? 11.961 16.641 6.594 1 97.81 88 ILE B CA 1
ATOM 1578 C C . ILE B 1 88 ? 10.953 17.734 6.977 1 97.81 88 ILE B C 1
ATOM 1580 O O . ILE B 1 88 ? 11.234 18.562 7.844 1 97.81 88 ILE B O 1
ATOM 1584 N N . LEU B 1 89 ? 9.812 17.75 6.34 1 97.12 89 LEU B N 1
ATOM 1585 C CA . LEU B 1 89 ? 8.766 18.719 6.66 1 97.12 89 LEU B CA 1
ATOM 1586 C C . LEU B 1 89 ? 8.383 18.641 8.133 1 97.12 89 LEU B C 1
ATOM 1588 O O . LEU B 1 89 ? 8.242 19.672 8.797 1 97.12 89 LEU B O 1
ATOM 1592 N N . SER B 1 90 ? 8.211 17.469 8.648 1 97.12 90 SER B N 1
ATOM 1593 C CA . SER B 1 90 ? 7.758 17.281 10.023 1 97.12 90 SER B CA 1
ATOM 1594 C C . SER B 1 90 ? 8.742 17.875 11.023 1 97.12 90 SER B C 1
ATOM 1596 O O . SER B 1 90 ? 8.344 18.562 11.969 1 97.12 90 SER B O 1
ATOM 1598 N N . VAL B 1 91 ? 10.008 17.75 10.82 1 96.94 91 VAL B N 1
ATOM 1599 C CA . VAL B 1 91 ? 10.992 18.141 11.82 1 96.94 91 VAL B CA 1
ATOM 1600 C C . VAL B 1 91 ? 11.367 19.609 11.617 1 96.94 91 VAL B C 1
ATOM 1602 O O . VAL B 1 91 ? 11.703 20.312 12.578 1 96.94 91 VAL B O 1
ATOM 1605 N N . THR B 1 92 ? 11.344 20.125 10.391 1 96.75 92 THR B N 1
ATOM 1606 C CA . THR B 1 92 ? 11.758 21.5 10.125 1 96.75 92 THR B CA 1
ATOM 1607 C C . THR B 1 92 ? 10.555 22.438 10.172 1 96.75 92 THR B C 1
ATOM 1609 O O . THR B 1 92 ? 10.719 23.656 10.367 1 96.75 92 THR B O 1
ATOM 1612 N N . GLN B 1 93 ? 9.367 21.906 9.844 1 95.69 93 GLN B N 1
ATOM 1613 C CA . GLN B 1 93 ? 8.117 22.641 9.781 1 95.69 93 GLN B CA 1
ATOM 1614 C C . GLN B 1 93 ? 8.141 23.688 8.672 1 95.69 93 GLN B C 1
ATOM 1616 O O . GLN B 1 93 ? 7.473 24.719 8.766 1 95.69 93 GLN B O 1
ATOM 1621 N N . ILE B 1 94 ? 9.047 23.422 7.688 1 94.25 94 ILE B N 1
ATOM 1622 C CA . ILE B 1 94 ? 9.109 24.25 6.488 1 94.25 94 ILE B CA 1
ATOM 1623 C C . ILE B 1 94 ? 8.078 23.766 5.473 1 94.25 94 ILE B C 1
ATOM 1625 O O . ILE B 1 94 ? 8.266 22.719 4.836 1 94.25 94 ILE B O 1
ATOM 1629 N N . SER B 1 95 ? 7.031 24.516 5.156 1 90.75 95 SER B N 1
ATOM 1630 C CA . SER B 1 95 ? 5.812 24.094 4.473 1 90.75 95 SER B CA 1
ATOM 1631 C C . SER B 1 95 ? 6.062 23.891 2.984 1 90.75 95 SER B C 1
ATOM 1633 O O . SER B 1 95 ? 5.398 23.062 2.348 1 90.75 95 SER B O 1
ATOM 1635 N N . ILE B 1 96 ? 7.031 24.594 2.459 1 90.56 96 ILE B N 1
ATOM 1636 C CA . ILE B 1 96 ? 7.27 24.531 1.022 1 90.56 96 ILE B CA 1
ATOM 1637 C C . ILE B 1 96 ? 7.727 23.125 0.646 1 90.56 96 ILE B C 1
ATOM 1639 O O . ILE B 1 96 ? 7.566 22.688 -0.5 1 90.56 96 ILE B O 1
ATOM 1643 N N . LEU B 1 97 ? 8.219 22.344 1.536 1 90.19 97 LEU B N 1
ATOM 1644 C CA . LEU B 1 97 ? 8.641 20.969 1.297 1 90.19 97 LEU B CA 1
ATOM 1645 C C . LEU B 1 97 ? 7.441 20.078 0.998 1 90.19 97 LEU B C 1
ATOM 1647 O O . LEU B 1 97 ? 7.586 19.016 0.378 1 90.19 97 LEU B O 1
ATOM 1651 N N . GLY B 1 98 ? 6.348 20.516 1.439 1 90.44 98 GLY B N 1
ATOM 1652 C CA . GLY B 1 98 ? 5.117 19.797 1.155 1 90.44 98 GLY B CA 1
ATOM 1653 C C . GLY B 1 98 ? 4.789 19.734 -0.324 1 90.44 98 GLY B C 1
ATOM 1654 O O . GLY B 1 98 ? 4.047 18.859 -0.768 1 90.44 98 GLY B O 1
ATOM 1655 N N . ALA B 1 99 ? 5.367 20.641 -1.072 1 93.75 99 ALA B N 1
ATOM 1656 C CA . ALA B 1 99 ? 5.109 20.688 -2.51 1 93.75 99 ALA B CA 1
ATOM 1657 C C . ALA B 1 99 ? 5.797 19.531 -3.229 1 93.75 99 ALA B C 1
ATOM 1659 O O . ALA B 1 99 ? 5.426 19.188 -4.352 1 93.75 99 ALA B O 1
ATOM 1660 N N . ILE B 1 100 ? 6.715 18.906 -2.604 1 96.12 100 ILE B N 1
ATOM 1661 C CA . ILE B 1 100 ? 7.48 17.812 -3.17 1 96.12 100 ILE B CA 1
ATOM 1662 C C . ILE B 1 100 ? 6.695 16.5 -3.025 1 96.12 100 ILE B C 1
ATOM 1664 O O . ILE B 1 100 ? 6.797 15.617 -3.869 1 96.12 100 ILE B O 1
ATOM 1668 N N . THR B 1 101 ? 5.859 16.391 -2.049 1 96.94 101 THR B N 1
ATOM 1669 C CA . THR B 1 101 ? 5.191 15.156 -1.641 1 96.94 101 THR B CA 1
ATOM 1670 C C . THR B 1 101 ? 4.277 14.641 -2.75 1 96.94 101 THR B C 1
ATOM 1672 O O . THR B 1 101 ? 4.305 13.453 -3.082 1 96.94 101 THR B O 1
ATOM 1675 N N . PRO B 1 102 ? 3.545 15.531 -3.43 1 97.12 102 PRO B N 1
ATOM 1676 C CA . PRO B 1 102 ? 2.674 15.023 -4.496 1 97.12 102 PRO B CA 1
ATOM 1677 C C . PRO B 1 102 ? 3.455 14.398 -5.645 1 97.12 102 PRO B C 1
ATOM 1679 O O . PRO B 1 102 ? 2.969 13.461 -6.289 1 97.12 102 PRO B O 1
ATOM 1682 N N . L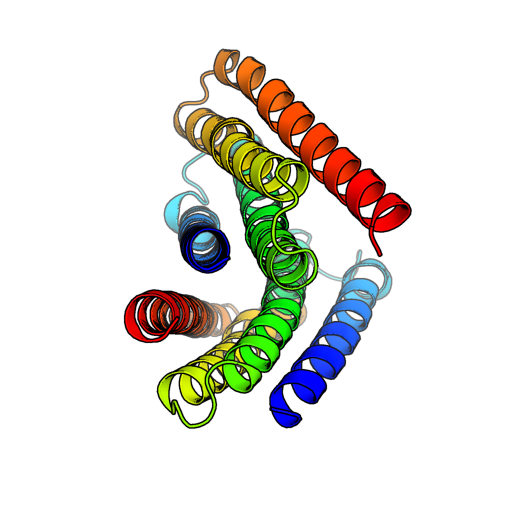EU B 1 103 ? 4.652 14.828 -5.848 1 97.69 103 LEU B N 1
ATOM 1683 C CA . LEU B 1 103 ? 5.488 14.219 -6.875 1 97.69 103 LEU B CA 1
ATOM 1684 C C . LEU B 1 103 ? 5.793 12.766 -6.535 1 97.69 103 LEU B C 1
ATOM 1686 O O . LEU B 1 103 ? 5.789 11.898 -7.418 1 97.69 103 LEU B O 1
ATOM 1690 N N . GLY B 1 104 ? 6.062 12.484 -5.34 1 98.31 104 GLY B N 1
ATOM 1691 C CA . GLY B 1 104 ? 6.25 11.117 -4.898 1 98.31 104 GLY B CA 1
ATOM 1692 C C . GLY B 1 104 ? 5 10.266 -5.027 1 98.31 104 GLY B C 1
ATOM 1693 O O . GLY B 1 104 ? 5.066 9.109 -5.453 1 98.31 104 GLY B O 1
ATOM 1694 N N . GLY B 1 105 ? 3.883 10.875 -4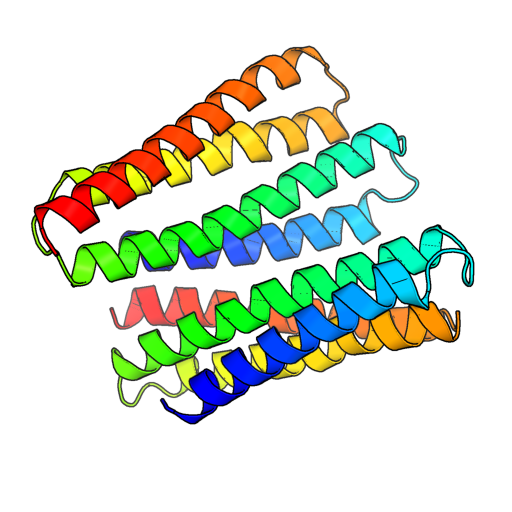.641 1 98.31 105 GLY B N 1
ATOM 1695 C CA . GLY B 1 105 ? 2.611 10.188 -4.812 1 98.31 105 GLY B CA 1
ATOM 1696 C C . GLY B 1 105 ? 2.322 9.82 -6.254 1 98.31 105 GLY B C 1
ATOM 1697 O O . GLY B 1 105 ? 1.857 8.711 -6.535 1 98.31 105 GLY B O 1
ATOM 1698 N N . VAL B 1 106 ? 2.582 10.711 -7.133 1 98.44 106 VAL B N 1
ATOM 1699 C CA . VAL B 1 106 ? 2.387 10.461 -8.555 1 98.44 106 VAL B CA 1
ATOM 1700 C C . VAL B 1 106 ? 3.309 9.328 -9.016 1 98.44 106 VAL B C 1
ATOM 1702 O O . VAL B 1 106 ? 2.9 8.461 -9.789 1 98.44 106 VAL B O 1
ATOM 1705 N N . ALA B 1 107 ? 4.504 9.383 -8.531 1 98.75 107 ALA B N 1
ATOM 1706 C CA . ALA B 1 107 ? 5.43 8.297 -8.859 1 98.75 107 ALA B CA 1
ATOM 1707 C C . ALA B 1 107 ? 4.879 6.953 -8.406 1 98.75 107 ALA B C 1
ATOM 1709 O O . ALA B 1 107 ? 4.98 5.957 -9.125 1 98.75 107 ALA B O 1
ATOM 1710 N N . PHE B 1 108 ? 4.336 6.902 -7.191 1 98.81 108 PHE B N 1
ATOM 1711 C CA . PHE B 1 108 ? 3.697 5.684 -6.711 1 98.81 108 PHE B CA 1
ATOM 1712 C C . PHE B 1 108 ? 2.594 5.238 -7.664 1 98.81 108 PHE B C 1
ATOM 1714 O O . PHE B 1 108 ? 2.531 4.066 -8.047 1 98.81 108 PHE B O 1
ATOM 1721 N N . ILE B 1 109 ? 1.776 6.145 -8.062 1 98.69 109 ILE B N 1
ATOM 1722 C CA . ILE B 1 109 ? 0.622 5.84 -8.898 1 98.69 109 ILE B CA 1
ATOM 1723 C C . ILE B 1 109 ? 1.092 5.285 -10.242 1 98.69 109 ILE B C 1
ATOM 1725 O O . ILE B 1 109 ? 0.596 4.254 -10.703 1 98.69 109 ILE B O 1
ATOM 1729 N N . ILE B 1 110 ? 2.008 5.906 -10.867 1 98.69 110 ILE B N 1
ATOM 1730 C CA . ILE B 1 110 ? 2.523 5.457 -12.156 1 98.69 110 ILE B CA 1
ATOM 1731 C C . ILE B 1 110 ? 3.145 4.07 -12 1 98.69 110 ILE B C 1
ATOM 1733 O O . ILE B 1 110 ? 2.969 3.207 -12.867 1 98.69 110 ILE B O 1
ATOM 1737 N N . SER B 1 111 ? 3.898 3.879 -10.961 1 98.75 111 SER B N 1
ATOM 1738 C CA . SER B 1 111 ? 4.5 2.576 -10.703 1 98.75 111 SER B CA 1
ATOM 1739 C C . SER B 1 111 ? 3.441 1.479 -10.648 1 98.75 111 SER B C 1
ATOM 1741 O O . SER B 1 111 ? 3.566 0.453 -11.32 1 98.75 111 SER B O 1
ATOM 1743 N N . TRP B 1 112 ? 2.381 1.682 -9.906 1 98.75 112 TRP B N 1
ATOM 1744 C CA . TRP B 1 112 ? 1.33 0.677 -9.781 1 98.75 112 TRP B CA 1
ATOM 1745 C C . TRP B 1 112 ? 0.62 0.47 -11.117 1 98.75 112 TRP B C 1
ATOM 1747 O O . TRP B 1 112 ? 0.245 -0.654 -11.461 1 98.75 112 TRP B O 1
ATOM 1757 N N . ILE B 1 113 ? 0.382 1.563 -11.875 1 98.69 113 ILE B N 1
ATOM 1758 C CA . ILE B 1 113 ? -0.208 1.437 -13.203 1 98.69 113 ILE B CA 1
ATOM 1759 C C . ILE B 1 113 ? 0.669 0.54 -14.078 1 98.69 113 ILE B C 1
ATOM 1761 O O . ILE B 1 113 ? 0.166 -0.343 -14.773 1 98.69 113 ILE B O 1
ATOM 1765 N N . MET B 1 114 ? 1.915 0.777 -14.047 1 98.31 114 MET B N 1
ATOM 1766 C CA . MET B 1 114 ? 2.842 -0.014 -14.852 1 98.31 114 MET B CA 1
ATOM 1767 C C . MET B 1 114 ? 2.797 -1.483 -14.445 1 98.31 114 MET B C 1
ATOM 1769 O O . MET B 1 114 ? 2.92 -2.371 -15.289 1 98.31 114 MET B O 1
ATOM 1773 N N . ILE B 1 115 ? 2.654 -1.752 -13.172 1 97.75 115 ILE B N 1
ATOM 1774 C CA . ILE B 1 115 ? 2.535 -3.125 -12.695 1 97.75 115 ILE B CA 1
ATOM 1775 C C . ILE B 1 115 ? 1.248 -3.748 -13.227 1 97.75 115 ILE B C 1
ATOM 1777 O O . ILE B 1 115 ? 1.251 -4.891 -13.695 1 97.75 115 ILE B O 1
ATOM 1781 N N . VAL B 1 116 ? 0.146 -3.006 -13.172 1 98.25 116 VAL B N 1
ATOM 1782 C CA . VAL B 1 116 ? -1.111 -3.492 -13.727 1 98.25 116 VAL B CA 1
ATOM 1783 C C . VAL B 1 116 ? -0.923 -3.836 -15.203 1 98.25 116 VAL B C 1
ATOM 1785 O O . VAL B 1 116 ? -1.283 -4.93 -15.648 1 98.25 116 VAL B O 1
ATOM 1788 N N . VAL B 1 117 ? -0.363 -2.916 -15.961 1 97.56 117 VAL B N 1
ATOM 1789 C CA . VAL B 1 117 ? -0.185 -3.096 -17.391 1 97.56 117 VAL B CA 1
ATOM 1790 C C . VAL B 1 117 ? 0.709 -4.305 -17.656 1 97.56 117 VAL B C 1
ATOM 1792 O O . VAL B 1 117 ? 0.403 -5.137 -18.516 1 97.56 117 VAL B O 1
ATOM 1795 N N . ALA B 1 118 ? 1.804 -4.418 -16.938 1 96.44 118 ALA B N 1
ATOM 1796 C CA . ALA B 1 118 ? 2.715 -5.547 -17.109 1 96.44 118 ALA B CA 1
ATOM 1797 C C . ALA B 1 118 ? 2.018 -6.867 -16.812 1 96.44 118 ALA B C 1
ATOM 1799 O O . ALA B 1 118 ? 2.195 -7.855 -17.531 1 96.44 118 ALA B O 1
ATOM 1800 N N . ALA B 1 119 ? 1.231 -6.855 -15.758 1 95.56 119 ALA B N 1
ATOM 1801 C CA . ALA B 1 119 ? 0.527 -8.078 -15.375 1 95.56 119 ALA B CA 1
ATOM 1802 C C . ALA B 1 119 ? -0.505 -8.469 -16.422 1 95.56 119 ALA B C 1
ATOM 1804 O O . ALA B 1 119 ? -0.631 -9.648 -16.781 1 95.56 119 ALA B O 1
ATOM 1805 N N . VAL B 1 120 ? -1.245 -7.484 -16.969 1 95.81 120 VAL B N 1
ATOM 1806 C CA . VAL B 1 120 ? -2.279 -7.742 -17.969 1 95.81 120 VAL B CA 1
ATOM 1807 C C . VAL B 1 120 ? -1.638 -8.234 -19.25 1 95.81 120 VAL B C 1
ATOM 1809 O O . VAL B 1 120 ? -2.113 -9.195 -19.859 1 95.81 120 VAL B O 1
ATOM 1812 N N . LYS B 1 121 ? -0.458 -7.738 -19.609 1 96.12 121 LYS B N 1
ATOM 1813 C CA . LYS B 1 121 ? 0.144 -7.984 -20.906 1 96.12 121 LYS B CA 1
ATOM 1814 C C . LYS B 1 121 ? 1 -9.25 -20.891 1 96.12 121 LYS B C 1
ATOM 1816 O O . LYS B 1 121 ? 1.072 -9.969 -21.891 1 96.12 121 LYS B O 1
ATOM 1821 N N . TYR B 1 122 ? 1.612 -9.539 -19.766 1 93.44 122 TYR B N 1
ATOM 1822 C CA . TYR B 1 122 ? 2.699 -10.508 -19.859 1 93.44 122 TYR B CA 1
ATOM 1823 C C . TYR B 1 122 ? 2.451 -11.688 -18.922 1 93.44 122 TYR B C 1
ATOM 1825 O O . TYR B 1 122 ? 3.217 -12.656 -18.922 1 93.44 122 TYR B O 1
ATOM 1833 N N . LEU B 1 123 ? 1.517 -11.57 -17.984 1 89.94 123 LEU B N 1
ATOM 1834 C CA . LEU B 1 123 ? 1.188 -12.734 -17.156 1 89.94 123 LEU B CA 1
ATOM 1835 C C . LEU B 1 123 ? 0.041 -13.523 -17.781 1 89.94 123 LEU B C 1
ATOM 1837 O O . LEU B 1 123 ? -0.815 -12.953 -18.453 1 89.94 123 LEU B O 1
#

pLDDT: mean 96.37, std 3.35, range [80.81, 98.94]

Sequence (246 aa):
MKVFIILGAINALLAVGLGAFGAHGLEGKIPDKYLQVWHTGVQYHMYHALGLFVVAFLADKLSGIGSVTTAGWLMFAGIVLFSGSLYILSVTQISILGAITPLGGVAFIISWIMIVVAAVKYLMKVFIILGAINALLAVGLGAFGAHGLEGKIPDKYLQVWHTGVQYHMYHALGLFVVAFLADKLSGIGSVTTAGWLMFAGIVLFSGSLYILSVTQISILGAITPLGGVAFIISWIMIVVAAVKYL

Secondary structure (DSSP, 8-state):
-HHHHHHHHHHHHHHHHHHHIIIIIITTTS-HHHHHHHHHHHHHHHHHHHHHHHHHHHHHHSTT-HHHHHHHHHHHHHIIIIIHHHHHHHHH--GGGGGTHHHHHHHHHHHHHHHHHHHHHH-/-HHHHHHHHHHHHHHHHHHHIIIIIITTTS-HHHHHHHHHHHHHHHHHHHHHHHHHHHHHHTTT-HHHHHHHHHHHHHIIIIIHHHHHHHHH--GGGGGTHHHHHHHHHHHHHHHHHHHHHH-

Nearest PDB structures (foldseek):
  4nta-assembly1_A  TM=5.661E-01  e=8.189E-01  Mus musculus
  9brt-assembly1_g  TM=4.103E-01  e=5.603E-01  Mus musculus
  6q58-assembly1_A  TM=4.086E-01  e=5.763E+00  Streptomyces lividans 1326
  4u5a-assembly2_B  TM=4.234E-01  e=8.892E+00  Plasmodium berghei
  4nta-assembly1_A  TM=5.739E-01  e=8.709E-01  Mus musculus

Organism: Bacillus subtilis (strain 168) (NCBI:txid224308)

InterPro domains:
  IPR006696 Protein of unknown function DUF423 [PF04241] (18-105)
  IPR006696 Protein of unknown function DUF423 [PTHR43461] (3-116)